Protein AF-A0A6S7KFI5-F1 (afdb_monomer)

Radius of gyration: 28.11 Å; Cα contacts (8 Å, |Δi|>4): 141; chains: 1; bounding box: 62×78×61 Å

Secondary structure (DSSP, 8-state):
---HHHHHHHHHHHHHHHHHHHHHHHHHHHHHHHHHHS---HHHHHHTSEEE-SSPPPPHHHHHHHHT-TT--PPPSS--HHHHHHHHHHHTTTS-HHHHHHHHHHHHHHHHH----SS-SS-HHHHHHHHHHHH--SEEEEE-SSSS-EEEEEHHHHHHHHHHHHH-TTT------TT--THHHHHHHHHHHHHHHHHTTSS-HHHHHHH---SPPPPPP-----

Sequence (226 aa):
MVDQDSLSKLDQAISSRCGHLRSTIIERHEKKSRWRSTSESEHNIMNKWVVNVSQRNLSNNEIDLLRKGLNFVGTPRRVPKKEILASVEQGIKDLTEEAKNDIRAGVFSILKHAKPLSIQNLTRGERKAIKDLKSEDTIIITKADKGNAVVIMDKAKYTEQVNEMLGDQTVYTRITDKRRNPTKQTETVLESILKELRRSGNITDREYWQLRAFDSSPATFYGLPK

Structure (mmCIF, N/CA/C/O backbone):
data_AF-A0A6S7KFI5-F1
#
_entry.id   AF-A0A6S7KFI5-F1
#
loop_
_atom_site.group_PDB
_atom_site.id
_atom_site.type_symbol
_atom_site.label_atom_id
_atom_site.label_alt_id
_atom_site.label_comp_id
_atom_site.label_asym_id
_atom_site.label_entity_id
_atom_site.label_seq_id
_atom_site.pdbx_PDB_ins_code
_atom_site.Cartn_x
_atom_site.Cartn_y
_atom_site.Cartn_z
_atom_site.occupancy
_atom_site.B_iso_or_equiv
_atom_site.auth_seq_id
_atom_site.auth_comp_id
_atom_site.auth_asym_id
_atom_site.auth_atom_id
_atom_site.pdbx_PDB_model_num
ATOM 1 N N . MET A 1 1 ? 19.563 48.775 -26.193 1.00 52.53 1 MET A N 1
ATOM 2 C CA . MET A 1 1 ? 18.561 49.461 -25.350 1.00 52.53 1 MET A CA 1
ATOM 3 C C . MET A 1 1 ? 17.207 48.904 -25.735 1.00 52.53 1 MET A C 1
ATOM 5 O O . MET A 1 1 ? 16.868 48.996 -26.905 1.00 52.53 1 MET A O 1
ATOM 9 N N . VAL A 1 2 ? 16.513 48.227 -24.818 1.00 63.56 2 VAL A N 1
ATOM 10 C CA . VAL A 1 2 ? 15.152 47.729 -25.081 1.00 63.56 2 VAL A CA 1
ATOM 11 C C . VAL A 1 2 ? 14.216 48.933 -25.068 1.00 63.56 2 VAL A C 1
ATOM 13 O O . VAL A 1 2 ? 14.295 49.754 -24.158 1.00 63.56 2 VAL A O 1
ATOM 16 N N . ASP A 1 3 ? 13.407 49.063 -26.113 1.00 80.31 3 ASP A N 1
ATOM 17 C CA . ASP A 1 3 ? 12.474 50.169 -26.298 1.00 80.31 3 ASP A CA 1
ATOM 18 C C . ASP A 1 3 ? 11.328 50.106 -25.259 1.00 80.31 3 ASP A C 1
ATOM 20 O O . ASP A 1 3 ? 10.844 49.030 -24.897 1.00 80.31 3 ASP A O 1
ATOM 24 N N . GLN A 1 4 ? 10.919 51.273 -24.756 1.00 78.94 4 GLN A N 1
ATOM 25 C CA . GLN A 1 4 ? 9.894 51.419 -23.717 1.00 78.94 4 GLN A CA 1
ATOM 26 C C . GLN A 1 4 ? 8.510 50.937 -24.196 1.00 78.94 4 GLN A C 1
ATOM 28 O O . GLN A 1 4 ? 7.707 50.466 -23.389 1.00 78.94 4 GLN A O 1
ATOM 33 N N . ASP A 1 5 ? 8.246 51.009 -25.502 1.00 82.06 5 ASP A N 1
ATOM 34 C CA . ASP A 1 5 ? 7.001 50.565 -26.134 1.00 82.06 5 ASP A CA 1
ATOM 35 C C . ASP A 1 5 ? 6.893 49.028 -26.191 1.00 82.06 5 ASP A C 1
ATOM 37 O O . ASP A 1 5 ? 5.822 48.441 -26.040 1.00 82.06 5 ASP A O 1
ATOM 41 N N . SER A 1 6 ? 8.022 48.333 -26.318 1.00 82.06 6 SER A N 1
ATOM 42 C CA . SER A 1 6 ? 8.087 46.871 -26.241 1.00 82.06 6 SER A CA 1
ATOM 43 C C . SER A 1 6 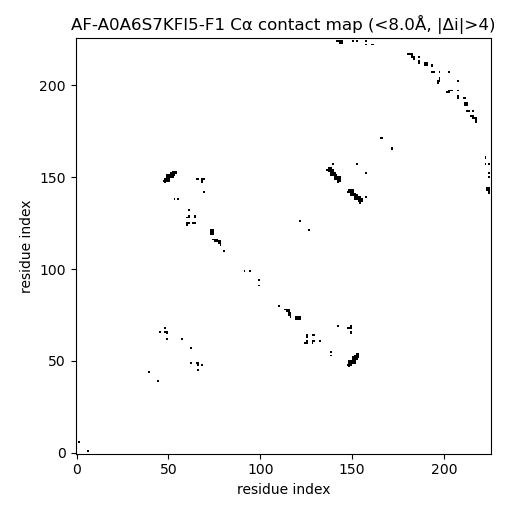? 7.800 46.362 -24.826 1.00 82.06 6 SER A C 1
ATOM 45 O O . SER A 1 6 ? 7.133 45.338 -24.654 1.00 82.06 6 SER A O 1
ATOM 47 N N . LEU A 1 7 ? 8.266 47.086 -23.801 1.00 81.75 7 LEU A N 1
ATOM 48 C CA . LEU A 1 7 ? 8.001 46.755 -22.398 1.00 81.75 7 LEU A CA 1
ATOM 49 C C . LEU A 1 7 ? 6.533 46.995 -22.019 1.00 81.75 7 LEU A C 1
ATOM 51 O O . LEU A 1 7 ? 5.949 46.163 -21.326 1.00 81.75 7 LEU A O 1
ATOM 55 N N . SER A 1 8 ? 5.914 48.072 -22.513 1.00 83.50 8 SER A N 1
ATOM 56 C CA . SER A 1 8 ? 4.495 48.360 -22.254 1.00 83.50 8 SER A CA 1
ATOM 57 C C . SER A 1 8 ? 3.570 47.325 -22.908 1.00 83.50 8 SER A C 1
ATOM 59 O O . SER A 1 8 ? 2.635 46.834 -22.272 1.00 83.50 8 SER A O 1
ATOM 61 N N . LYS A 1 9 ? 3.875 46.906 -24.143 1.00 86.75 9 LYS A N 1
ATOM 62 C CA . LYS A 1 9 ? 3.149 45.836 -24.846 1.00 86.75 9 LYS A CA 1
ATOM 63 C C . LYS A 1 9 ? 3.251 44.497 -24.122 1.00 86.75 9 LYS A C 1
ATOM 65 O O . LYS A 1 9 ? 2.263 43.765 -24.043 1.00 86.75 9 LYS A O 1
ATOM 70 N N . LEU A 1 10 ? 4.426 44.178 -23.575 1.00 84.50 10 LEU A N 1
ATOM 71 C CA . LEU A 1 10 ? 4.622 42.958 -22.797 1.00 84.50 10 LEU A CA 1
ATOM 72 C C . LEU A 1 10 ? 3.808 42.986 -21.496 1.00 84.50 10 LEU A C 1
ATOM 74 O O . LEU A 1 10 ? 3.133 42.005 -21.187 1.00 84.50 10 LEU A O 1
ATOM 78 N N . ASP A 1 11 ? 3.810 44.105 -20.774 1.00 86.19 11 ASP A N 1
ATOM 79 C CA . ASP A 1 11 ? 3.051 44.257 -19.527 1.00 86.19 11 ASP A CA 1
ATOM 80 C C . ASP A 1 11 ? 1.530 44.177 -19.758 1.00 86.19 11 ASP A C 1
ATOM 82 O O . ASP A 1 11 ? 0.801 43.487 -19.035 1.00 86.19 11 ASP A O 1
ATOM 86 N N . GLN A 1 12 ? 1.047 44.775 -20.851 1.00 88.06 12 GLN A N 1
ATOM 87 C CA . GLN A 1 12 ? -0.351 44.678 -21.267 1.00 88.06 12 GLN A CA 1
ATOM 88 C C . GLN A 1 12 ? -0.744 43.237 -21.642 1.00 88.06 12 GLN A C 1
ATOM 90 O O . GLN A 1 12 ? -1.832 42.770 -21.279 1.00 88.06 12 GLN A O 1
ATOM 95 N N . ALA A 1 13 ? 0.138 42.502 -22.327 1.00 86.19 13 ALA A N 1
ATOM 96 C CA . ALA A 1 13 ? -0.085 41.102 -22.682 1.00 86.19 13 ALA A CA 1
ATOM 97 C C . ALA A 1 13 ? -0.101 40.187 -21.444 1.00 86.19 13 ALA A C 1
ATOM 99 O O . ALA A 1 13 ? -0.968 39.312 -21.333 1.00 86.19 13 ALA A O 1
ATOM 100 N N . ILE A 1 14 ? 0.810 40.412 -20.490 1.00 85.69 14 ILE A N 1
ATOM 101 C CA . ILE A 1 14 ? 0.862 39.680 -19.218 1.00 85.69 14 ILE A CA 1
ATOM 102 C C . ILE A 1 14 ? -0.409 39.945 -18.409 1.00 85.69 14 ILE A C 1
ATOM 104 O O . ILE A 1 14 ? -1.074 38.996 -17.993 1.00 85.69 14 ILE A O 1
ATOM 108 N N . SER A 1 15 ? -0.803 41.209 -18.253 1.00 88.06 15 SER A N 1
ATOM 109 C CA . SER A 1 15 ? -2.010 41.597 -17.513 1.00 88.06 15 SER A CA 1
ATOM 110 C C . SER A 1 15 ? -3.280 40.990 -18.116 1.00 88.06 15 SER A C 1
ATOM 112 O O . SER A 1 15 ? -4.106 40.423 -17.396 1.00 88.06 15 SER A O 1
ATOM 114 N N . SER A 1 16 ? -3.400 41.009 -19.447 1.00 87.44 16 SER A N 1
ATOM 115 C CA . SER A 1 16 ? -4.532 40.406 -20.163 1.00 87.44 16 SER A CA 1
ATOM 116 C C . SER A 1 16 ? -4.590 38.888 -19.965 1.00 87.44 16 SER A C 1
ATOM 118 O O . SER A 1 16 ? -5.655 38.324 -19.699 1.00 87.44 16 SER A O 1
ATOM 120 N N . ARG A 1 17 ? -3.437 38.208 -20.026 1.00 86.69 17 ARG A N 1
ATOM 121 C CA . ARG A 1 17 ? -3.355 36.756 -19.826 1.00 86.69 17 ARG A CA 1
ATOM 122 C C . ARG A 1 17 ? -3.625 36.354 -18.378 1.00 86.69 17 ARG A C 1
ATOM 124 O O . ARG A 1 17 ? -4.323 35.367 -18.152 1.00 86.69 17 ARG A O 1
ATOM 131 N N . CYS A 1 18 ? -3.146 37.132 -17.410 1.00 85.06 18 CYS A N 1
ATOM 132 C CA . CYS A 1 18 ? -3.451 36.956 -15.991 1.00 85.06 18 CYS A CA 1
ATOM 133 C C . CYS A 1 18 ? -4.951 37.123 -15.709 1.00 85.06 18 CYS A C 1
ATOM 135 O O . CYS A 1 18 ? -5.530 36.304 -14.994 1.00 85.06 18 CYS A O 1
ATOM 137 N N . GLY A 1 19 ? -5.599 38.127 -16.311 1.00 89.19 19 GLY A N 1
ATOM 138 C CA . GLY A 1 19 ? -7.046 38.331 -16.209 1.00 89.19 19 GLY A CA 1
ATOM 139 C C . GLY A 1 19 ? -7.849 37.148 -16.758 1.00 89.19 19 GLY A C 1
ATOM 140 O O . GLY A 1 19 ? -8.728 36.628 -16.071 1.00 89.19 19 GLY A O 1
ATOM 141 N N . HIS A 1 20 ? -7.490 36.663 -17.949 1.00 87.94 20 HIS A N 1
ATOM 142 C CA . HIS A 1 20 ? -8.149 35.516 -18.580 1.00 87.94 20 HIS A CA 1
ATOM 143 C C . HIS A 1 20 ? -7.934 34.201 -17.809 1.00 87.94 20 HIS A C 1
ATOM 145 O O . HIS A 1 20 ? -8.860 33.412 -17.620 1.00 87.94 20 HIS A O 1
ATOM 151 N N . LEU A 1 21 ? -6.720 33.955 -17.305 1.00 83.38 21 LEU A N 1
ATOM 152 C CA . LEU A 1 21 ? -6.449 32.800 -16.444 1.00 83.38 21 LEU A CA 1
ATOM 153 C C . LEU A 1 21 ? -7.287 32.862 -15.164 1.00 83.38 21 LEU A C 1
ATOM 155 O O . LEU A 1 21 ? -7.888 31.861 -14.773 1.00 83.38 21 LEU A O 1
ATOM 159 N N . ARG A 1 22 ? -7.377 34.041 -14.539 1.00 88.06 22 ARG A N 1
ATOM 160 C CA . ARG A 1 22 ? -8.167 34.247 -13.323 1.00 88.06 22 ARG A CA 1
ATOM 161 C C . ARG A 1 22 ? -9.655 33.979 -13.558 1.00 88.06 22 ARG A C 1
ATOM 163 O O . ARG A 1 22 ? -10.248 33.267 -12.752 1.00 88.06 22 ARG A O 1
ATOM 170 N N . SER A 1 23 ? -10.245 34.477 -14.647 1.00 87.75 23 SER A N 1
ATOM 171 C CA . SER A 1 23 ? -11.660 34.220 -14.961 1.00 87.75 23 SER A CA 1
ATOM 172 C C . SER A 1 23 ? -11.930 32.736 -15.226 1.00 87.75 23 SER A C 1
ATOM 174 O O . SER A 1 23 ? -12.870 32.172 -14.672 1.00 87.75 23 SER A O 1
ATOM 176 N N . THR A 1 24 ? -11.048 32.068 -15.973 1.00 89.31 24 THR A N 1
ATOM 177 C CA . THR A 1 24 ? -11.177 30.632 -16.274 1.00 89.31 24 THR A CA 1
ATOM 178 C C . THR A 1 24 ? -11.092 29.771 -15.007 1.00 89.31 24 THR A C 1
ATOM 180 O O . THR A 1 24 ? -11.822 28.788 -14.853 1.00 89.31 24 THR A O 1
ATOM 183 N N . ILE A 1 25 ? -10.210 30.137 -14.068 1.00 84.25 25 ILE A N 1
ATOM 184 C CA . ILE A 1 25 ? -10.092 29.467 -12.765 1.00 84.25 25 ILE A CA 1
ATOM 185 C C . ILE A 1 25 ? -11.364 29.677 -11.936 1.00 84.25 25 ILE A C 1
ATOM 187 O O . ILE A 1 25 ? -11.881 28.706 -11.381 1.00 84.25 25 ILE A O 1
ATOM 191 N N . ILE A 1 26 ? -11.885 30.907 -11.875 1.00 88.12 26 ILE A N 1
ATOM 192 C CA . ILE A 1 26 ? -13.112 31.228 -11.132 1.00 88.12 26 ILE A CA 1
ATOM 193 C C . ILE A 1 26 ? -14.296 30.426 -11.683 1.00 88.12 26 ILE A C 1
ATOM 195 O O . ILE A 1 26 ? -14.921 29.695 -10.918 1.00 88.12 26 ILE A O 1
ATOM 199 N N . GLU A 1 27 ? -14.532 30.434 -12.998 1.00 89.00 27 GLU A N 1
ATOM 200 C CA . GLU A 1 27 ? -15.615 29.648 -13.611 1.00 89.00 27 GLU A CA 1
ATOM 201 C C . GLU A 1 27 ? -15.492 28.147 -13.318 1.00 89.00 27 GLU A C 1
ATOM 203 O O . GLU A 1 27 ? -16.485 27.458 -13.064 1.00 89.00 27 GLU A O 1
ATOM 208 N N . ARG A 1 28 ? -14.268 27.604 -13.350 1.00 83.06 28 ARG A N 1
ATOM 209 C CA . ARG A 1 28 ? -14.025 26.194 -13.023 1.00 83.06 28 ARG A CA 1
ATOM 210 C C . ARG A 1 28 ? -14.370 25.898 -11.564 1.00 83.06 28 ARG A C 1
ATOM 212 O O . ARG A 1 28 ? -14.949 24.846 -11.279 1.00 83.06 28 ARG A O 1
ATOM 219 N N . HIS A 1 29 ? -14.020 26.801 -10.651 1.00 80.12 29 HIS A N 1
ATOM 220 C CA . HIS A 1 29 ? -14.347 26.682 -9.233 1.00 80.12 29 HIS A CA 1
ATOM 221 C C . HIS A 1 29 ? -15.849 26.812 -8.973 1.00 80.12 29 HIS A C 1
ATOM 223 O O . HIS A 1 29 ? -16.389 26.008 -8.216 1.00 80.12 29 HIS A O 1
ATOM 229 N N . GLU A 1 30 ? -16.540 27.735 -9.639 1.00 83.81 30 GLU A N 1
ATOM 230 C CA . GLU A 1 30 ? -17.992 27.901 -9.534 1.00 83.81 30 GLU A CA 1
ATOM 231 C C . GLU A 1 30 ? -18.741 26.678 -10.058 1.00 83.81 30 GLU A C 1
ATOM 233 O O . GLU A 1 30 ? -19.596 26.133 -9.358 1.00 83.81 30 GLU A O 1
ATOM 238 N N . LYS A 1 31 ? -18.356 26.161 -11.236 1.00 80.75 31 LYS A N 1
ATOM 239 C CA . LYS A 1 31 ? -18.897 24.901 -11.768 1.00 80.75 31 LYS A CA 1
ATOM 240 C C . LYS A 1 31 ? -18.697 23.770 -10.761 1.00 80.75 31 LYS A C 1
ATOM 242 O O . LYS A 1 31 ? -19.655 23.079 -10.429 1.00 80.75 31 LYS A O 1
ATOM 247 N N . LYS A 1 32 ? -17.481 23.606 -10.222 1.00 77.62 32 LYS A N 1
ATOM 248 C CA . LYS A 1 32 ? -17.157 22.576 -9.217 1.00 77.62 32 LYS A CA 1
ATOM 249 C C . LYS A 1 32 ? -17.938 22.748 -7.907 1.00 77.62 32 LYS A C 1
ATOM 251 O O . LYS A 1 32 ? -18.314 21.745 -7.306 1.00 77.62 32 LYS A O 1
ATOM 256 N N . SER A 1 33 ? -18.183 23.984 -7.473 1.00 70.94 33 SER A N 1
ATOM 257 C CA . SER A 1 33 ? -19.004 24.295 -6.297 1.00 70.94 33 SER A CA 1
ATOM 258 C C . SER A 1 33 ? -20.456 23.876 -6.525 1.00 70.94 33 SER A C 1
ATOM 260 O O . SER A 1 33 ? -21.024 23.149 -5.717 1.00 70.94 33 SER A O 1
ATOM 262 N N . ARG A 1 34 ? -21.016 24.199 -7.695 1.00 69.94 34 ARG A N 1
ATOM 263 C CA . ARG A 1 34 ? -22.396 23.858 -8.064 1.00 69.94 34 ARG A CA 1
ATOM 264 C C . ARG A 1 34 ? -22.649 22.347 -8.098 1.00 69.94 34 ARG A C 1
ATOM 266 O O . ARG A 1 34 ? -23.682 21.905 -7.613 1.00 69.94 34 ARG A O 1
ATOM 273 N N . TRP A 1 35 ? -21.684 21.555 -8.579 1.00 59.00 35 TRP A N 1
ATOM 274 C CA . TRP A 1 35 ? -21.734 20.084 -8.502 1.00 59.00 35 TRP A CA 1
ATOM 275 C C . TRP A 1 35 ? -21.769 19.555 -7.060 1.00 59.00 35 TRP A C 1
ATOM 277 O O . TRP A 1 35 ? -22.389 18.526 -6.801 1.00 59.00 35 TRP A O 1
ATOM 287 N N . ARG A 1 36 ? -21.111 20.247 -6.119 1.00 55.59 36 ARG A N 1
ATOM 288 C CA . ARG A 1 36 ? -21.095 19.880 -4.694 1.00 55.59 36 ARG A CA 1
ATOM 289 C C . ARG A 1 36 ? -22.359 20.310 -3.946 1.00 55.59 36 ARG A C 1
ATOM 291 O O . ARG A 1 36 ? -22.670 19.702 -2.932 1.00 55.59 36 ARG A O 1
ATOM 298 N N . SER A 1 37 ? -23.063 21.336 -4.426 1.00 53.94 37 SER A N 1
ATOM 299 C CA . SER A 1 37 ? -24.286 21.862 -3.800 1.00 53.94 37 SER A CA 1
ATOM 300 C C . SER A 1 37 ? -25.559 21.082 -4.148 1.00 53.94 37 SER A C 1
ATOM 302 O O . SER A 1 37 ? -26.592 21.332 -3.533 1.00 53.94 37 SER A O 1
ATOM 304 N N . THR A 1 38 ? -25.516 20.138 -5.096 1.00 55.78 38 THR A N 1
ATOM 305 C CA . THR A 1 38 ? -26.603 19.165 -5.298 1.00 55.78 38 THR A CA 1
ATOM 306 C C . THR A 1 38 ? -26.666 18.244 -4.079 1.00 55.78 38 THR A C 1
ATOM 308 O O . THR A 1 38 ? -25.825 17.371 -3.880 1.00 55.78 38 THR A O 1
ATOM 311 N N . SER A 1 39 ? -27.627 18.537 -3.214 1.00 51.19 39 SER A N 1
ATOM 312 C CA . SER A 1 39 ? -27.728 18.111 -1.826 1.00 51.19 39 SER A CA 1
ATOM 313 C C . SER A 1 39 ? -28.108 16.637 -1.665 1.00 51.19 39 SER A C 1
ATOM 315 O O . SER A 1 39 ? -29.286 16.295 -1.585 1.00 51.19 39 SER A O 1
ATOM 317 N N . GLU A 1 40 ? -27.114 15.769 -1.517 1.00 53.12 40 GLU A N 1
ATOM 318 C CA . GLU A 1 40 ? -27.206 14.687 -0.535 1.00 53.12 40 GLU A CA 1
ATOM 319 C C . GLU A 1 40 ? -26.636 15.238 0.779 1.00 53.12 40 GLU A C 1
ATOM 321 O O . GLU A 1 40 ? -25.590 15.888 0.776 1.00 53.12 40 GLU A O 1
ATOM 326 N N . SER A 1 41 ? -27.327 15.041 1.906 1.00 56.22 41 SER A N 1
ATOM 327 C CA . SER A 1 41 ? -26.807 15.434 3.221 1.00 56.22 41 SER A CA 1
ATOM 328 C C . SER A 1 41 ? -25.397 14.861 3.411 1.00 56.22 41 SER A C 1
ATOM 330 O O . SER A 1 41 ? -25.143 13.719 3.030 1.00 56.22 41 SER A O 1
ATOM 332 N N . GLU A 1 42 ? -24.462 15.623 3.993 1.00 54.75 42 GLU A N 1
ATOM 333 C CA . GLU A 1 42 ? -23.065 15.178 4.187 1.00 54.75 42 GLU A CA 1
ATOM 334 C C . GLU A 1 42 ? -22.989 13.797 4.862 1.00 54.75 42 GLU A C 1
ATOM 336 O O . GLU A 1 42 ? -22.127 12.979 4.545 1.00 54.75 42 GLU A O 1
ATOM 341 N N . HIS A 1 43 ? -23.967 13.500 5.722 1.00 51.09 43 HIS A N 1
ATOM 342 C CA . HIS A 1 43 ? -24.157 12.208 6.374 1.00 51.09 43 HIS A CA 1
ATOM 343 C C . HIS A 1 43 ? -24.465 11.053 5.397 1.00 51.09 43 HIS A C 1
ATOM 345 O O . HIS A 1 43 ? -23.979 9.939 5.579 1.00 51.09 43 HIS A O 1
ATOM 351 N N . ASN A 1 44 ? -25.228 11.313 4.334 1.00 56.34 44 ASN A N 1
ATOM 352 C CA . ASN A 1 44 ? -25.583 10.342 3.297 1.00 56.34 44 ASN A CA 1
ATOM 353 C C . ASN A 1 44 ? -24.410 10.098 2.324 1.00 56.34 44 ASN A C 1
ATOM 355 O O . ASN A 1 44 ? -24.150 8.966 1.921 1.00 56.34 44 ASN A O 1
ATOM 359 N N . ILE A 1 45 ? -23.610 11.135 2.040 1.00 58.56 45 ILE A N 1
ATOM 360 C CA . ILE A 1 45 ? -22.363 11.015 1.261 1.00 58.56 45 ILE A CA 1
ATOM 361 C C . ILE A 1 45 ? -21.314 10.204 2.037 1.00 58.56 45 ILE A C 1
ATOM 363 O O . ILE A 1 45 ? -20.658 9.333 1.469 1.00 58.56 45 ILE A O 1
ATOM 367 N N . MET A 1 46 ? -21.182 10.446 3.345 1.00 57.41 46 MET A N 1
ATOM 368 C CA . MET A 1 46 ? -20.255 9.720 4.225 1.00 57.41 46 MET A CA 1
ATOM 369 C C . MET A 1 46 ? -20.597 8.230 4.354 1.00 57.41 46 MET A C 1
AT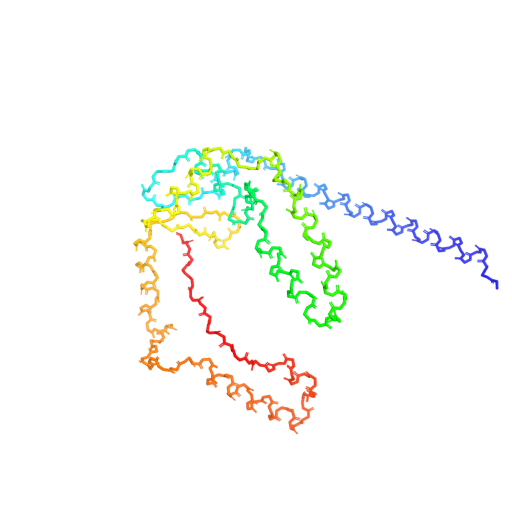OM 371 O O . MET A 1 46 ? -19.696 7.410 4.529 1.00 57.41 46 MET A O 1
ATOM 375 N N . ASN A 1 47 ? -21.877 7.858 4.244 1.00 63.53 47 ASN A N 1
ATOM 376 C CA . ASN A 1 47 ? -22.300 6.455 4.234 1.00 63.53 47 ASN A CA 1
ATOM 377 C C . ASN A 1 47 ? -21.958 5.736 2.921 1.00 63.53 47 ASN A C 1
ATOM 379 O O . ASN A 1 47 ? -21.812 4.520 2.927 1.00 63.53 47 ASN A O 1
ATOM 383 N N . LYS A 1 48 ? -21.735 6.459 1.814 1.00 71.75 48 LYS A N 1
ATOM 384 C CA . LYS A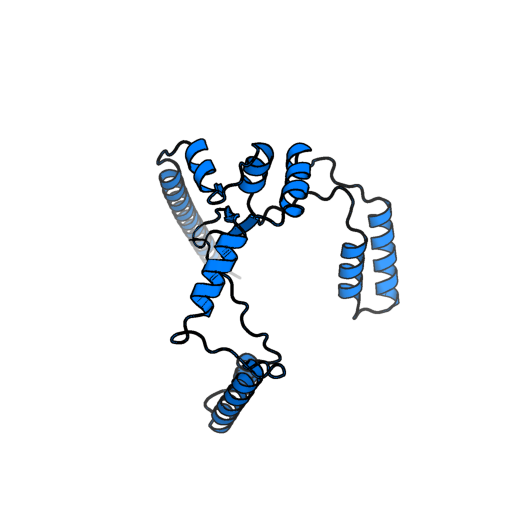 1 48 ? -21.221 5.854 0.570 1.00 71.75 48 LYS A CA 1
ATOM 385 C C . LYS A 1 48 ? -19.741 5.471 0.653 1.00 71.75 48 LYS A C 1
ATOM 387 O O . LYS A 1 48 ? -19.269 4.705 -0.180 1.00 71.75 48 LYS A O 1
ATOM 392 N N . TRP A 1 49 ? -18.984 6.020 1.605 1.00 83.38 49 TRP A N 1
ATOM 393 C CA . TRP A 1 49 ? -17.530 5.822 1.666 1.00 83.38 49 TRP A CA 1
ATOM 394 C C . TRP A 1 49 ? -17.130 4.531 2.378 1.00 83.38 49 TRP A C 1
ATOM 396 O O . TRP A 1 49 ? -16.003 4.078 2.200 1.00 83.38 49 TRP A O 1
ATOM 406 N N . VAL A 1 50 ? -18.031 3.936 3.160 1.00 88.12 50 VAL A N 1
ATOM 407 C CA . VAL A 1 50 ? -17.804 2.660 3.844 1.00 88.12 50 VAL A CA 1
ATOM 408 C C . VAL A 1 50 ? -18.967 1.738 3.517 1.00 88.12 50 VAL A C 1
ATOM 410 O O . VAL A 1 50 ? -20.079 1.943 3.994 1.00 88.12 50 VAL A O 1
ATOM 413 N N . VAL A 1 51 ? -18.704 0.725 2.698 1.00 88.56 51 VAL A N 1
ATOM 414 C CA . VAL A 1 51 ? -19.703 -0.253 2.267 1.00 88.56 51 VAL A CA 1
ATOM 415 C C . VAL A 1 51 ? -19.405 -1.572 2.961 1.00 88.56 51 VAL A C 1
ATOM 417 O O . VAL A 1 51 ? -18.408 -2.234 2.675 1.00 88.56 51 VAL A O 1
ATOM 420 N N . ASN A 1 52 ? -20.267 -1.950 3.899 1.00 90.06 52 ASN A N 1
ATOM 421 C CA . ASN A 1 52 ? -20.159 -3.229 4.581 1.00 90.06 52 ASN A CA 1
ATOM 422 C C . ASN A 1 52 ? -21.073 -4.258 3.908 1.00 90.06 52 ASN A C 1
ATOM 424 O O . ASN A 1 52 ? -22.292 -4.153 4.009 1.00 90.06 52 ASN A O 1
ATOM 428 N N . VAL A 1 53 ? -20.474 -5.238 3.234 1.00 88.81 53 VAL A N 1
ATOM 429 C CA . VAL A 1 53 ? -21.166 -6.405 2.661 1.00 88.81 53 VAL A CA 1
ATOM 430 C C . VAL A 1 53 ? -20.873 -7.694 3.440 1.00 88.81 53 VAL A C 1
ATOM 432 O O . VAL A 1 53 ? -21.284 -8.773 3.014 1.00 88.81 53 VAL A O 1
ATOM 435 N N . SER A 1 54 ? -20.136 -7.592 4.550 1.00 89.62 54 SER A N 1
ATOM 436 C CA . SER A 1 54 ? -19.847 -8.701 5.462 1.00 89.62 54 SER A CA 1
ATOM 437 C C . SER A 1 54 ? -20.968 -8.912 6.479 1.00 89.62 54 SER A C 1
ATOM 439 O O . SER A 1 54 ? -21.776 -8.015 6.728 1.00 89.62 54 SER A O 1
ATOM 441 N N . GLN A 1 55 ? -20.975 -10.076 7.129 1.00 88.94 55 GLN A N 1
ATOM 442 C CA . GLN A 1 55 ? -21.887 -10.356 8.247 1.00 88.94 55 GLN A CA 1
ATOM 443 C C . GLN A 1 55 ? -21.468 -9.665 9.558 1.00 88.94 55 GLN A C 1
ATOM 445 O O . GLN A 1 55 ? -22.220 -9.659 10.536 1.00 88.94 55 GLN A O 1
ATOM 450 N N . ARG A 1 56 ? -20.266 -9.077 9.609 1.00 88.44 56 ARG A N 1
ATOM 451 C CA . ARG A 1 56 ? -19.731 -8.424 10.806 1.00 88.44 56 ARG A CA 1
ATOM 452 C C . ARG A 1 56 ? -20.381 -7.060 11.020 1.00 88.44 56 ARG A C 1
ATOM 454 O O . ARG A 1 56 ? -20.331 -6.191 10.152 1.00 88.44 56 ARG A O 1
ATOM 461 N N . ASN A 1 57 ? -20.857 -6.817 12.239 1.00 89.62 57 ASN A N 1
ATOM 462 C CA . ASN A 1 57 ? -21.262 -5.482 12.671 1.00 89.62 57 ASN A CA 1
ATOM 463 C C . ASN A 1 57 ? -20.036 -4.634 13.034 1.00 89.62 57 ASN A C 1
ATOM 465 O O . ASN A 1 57 ? -19.221 -5.029 13.868 1.00 89.62 57 ASN A O 1
ATOM 469 N N . LEU A 1 58 ? -19.922 -3.460 12.413 1.00 89.56 58 LEU A N 1
ATOM 470 C CA . LEU A 1 58 ? -18.863 -2.493 12.694 1.00 89.56 58 LEU A CA 1
ATOM 471 C C . LEU A 1 58 ? -19.312 -1.520 13.785 1.00 89.56 58 LEU A C 1
ATOM 473 O O . LEU A 1 58 ? -20.437 -1.025 13.784 1.00 89.56 58 LEU A O 1
ATOM 477 N N . SER A 1 59 ? -18.408 -1.213 14.704 1.00 91.38 59 SER A N 1
ATOM 478 C CA . SER A 1 59 ? -18.579 -0.158 15.696 1.00 91.38 59 SER A CA 1
ATOM 479 C C . SER A 1 59 ? -18.427 1.229 15.068 1.00 91.38 59 SER A C 1
ATOM 481 O O . SER A 1 59 ? -17.730 1.409 14.068 1.00 91.38 59 SER A O 1
ATOM 483 N N . ASN A 1 60 ? -18.994 2.254 15.710 1.00 90.94 60 ASN A N 1
ATOM 484 C CA . ASN A 1 60 ? -18.872 3.639 15.238 1.00 90.94 60 ASN A CA 1
ATOM 485 C C . ASN A 1 60 ? -17.405 4.085 15.089 1.00 90.94 60 ASN A C 1
ATOM 487 O O . ASN A 1 60 ? -17.060 4.744 14.116 1.00 90.94 60 ASN A O 1
ATOM 491 N N . ASN A 1 61 ? -16.516 3.652 15.994 1.00 92.50 61 ASN A N 1
ATOM 492 C CA . ASN A 1 61 ? -15.082 3.956 15.904 1.00 92.50 61 ASN A CA 1
ATOM 493 C C . ASN A 1 61 ? -14.410 3.311 14.680 1.00 92.50 61 ASN A C 1
ATOM 495 O O . ASN A 1 61 ? -13.467 3.881 14.134 1.00 92.50 61 ASN A O 1
ATOM 499 N N . GLU A 1 62 ? -14.848 2.116 14.276 1.00 91.88 62 GLU A N 1
ATOM 500 C CA . GLU A 1 62 ? -14.351 1.447 13.068 1.00 91.88 62 GLU A CA 1
ATOM 501 C C . GLU A 1 62 ? -14.877 2.141 11.816 1.00 91.88 62 GLU A C 1
ATOM 503 O O . GLU A 1 62 ? -14.105 2.388 10.895 1.00 91.88 62 GLU A O 1
ATOM 508 N N . ILE A 1 63 ? -16.155 2.521 11.801 1.00 90.69 63 ILE A N 1
ATOM 509 C CA . ILE A 1 63 ? -16.755 3.260 10.685 1.00 90.69 63 ILE A CA 1
ATOM 510 C C . ILE A 1 63 ? -16.049 4.608 10.500 1.00 90.69 63 ILE A C 1
ATOM 512 O O . ILE A 1 63 ? -15.629 4.928 9.390 1.00 90.69 63 ILE A O 1
ATOM 516 N N . ASP A 1 64 ? -15.851 5.374 11.573 1.00 90.56 64 ASP A N 1
ATOM 517 C CA . ASP A 1 64 ? -15.194 6.684 11.510 1.00 90.56 64 ASP A CA 1
ATOM 518 C C . ASP A 1 64 ? -13.718 6.584 11.106 1.00 90.56 64 ASP A C 1
ATOM 520 O O . ASP A 1 64 ? -13.219 7.420 10.349 1.00 90.56 64 ASP A O 1
ATOM 524 N N . LEU A 1 65 ? -13.030 5.520 11.528 1.00 92.06 65 LEU A N 1
ATOM 525 C CA . LEU A 1 65 ? -11.690 5.201 11.046 1.00 92.06 65 LEU A CA 1
ATOM 526 C C . LEU A 1 65 ? -11.693 4.909 9.538 1.00 92.06 65 LEU A C 1
ATOM 528 O O . LEU A 1 65 ? -10.894 5.489 8.803 1.00 92.06 65 LEU A O 1
ATOM 532 N N . LEU A 1 66 ? -12.571 4.014 9.076 1.00 90.69 66 LEU A N 1
ATOM 533 C CA . LEU A 1 66 ? -12.634 3.579 7.677 1.00 90.69 66 LEU A CA 1
ATOM 534 C C . LEU A 1 66 ? -13.066 4.720 6.747 1.00 90.69 66 LEU A C 1
ATOM 536 O O . LEU A 1 66 ? -12.569 4.810 5.625 1.00 90.69 66 LEU A O 1
ATOM 540 N N . ARG A 1 67 ? -13.888 5.656 7.239 1.00 88.31 67 ARG A N 1
ATOM 541 C CA . ARG A 1 67 ? -14.261 6.896 6.537 1.00 88.31 67 ARG A CA 1
ATOM 542 C C . ARG A 1 67 ? -13.068 7.790 6.203 1.00 88.31 67 ARG A C 1
ATOM 544 O O . ARG A 1 67 ? -13.124 8.517 5.216 1.00 88.31 67 ARG A O 1
ATOM 551 N N . LYS A 1 68 ? -11.967 7.736 6.962 1.00 88.38 68 LYS A N 1
ATOM 552 C CA . LYS A 1 68 ? -10.735 8.474 6.610 1.00 88.38 68 LYS A CA 1
ATOM 553 C C . LYS A 1 68 ? -10.052 7.904 5.358 1.00 88.38 68 LYS A C 1
ATOM 555 O O . LYS A 1 68 ? -9.241 8.595 4.741 1.00 88.38 68 LYS A O 1
ATOM 560 N N . GLY A 1 69 ? -10.401 6.676 4.969 1.00 87.75 69 GLY A N 1
ATOM 561 C CA . GLY A 1 69 ? -9.907 5.983 3.785 1.00 87.75 69 GLY A CA 1
ATOM 562 C C . GLY A 1 69 ? -8.612 5.204 4.018 1.00 87.75 69 GLY A C 1
ATOM 563 O O . GLY A 1 69 ? -7.850 5.459 4.949 1.00 87.75 69 GLY A O 1
ATOM 564 N N . LEU A 1 70 ? -8.326 4.260 3.117 1.00 88.06 70 LEU A N 1
ATOM 565 C CA . LEU A 1 70 ? -7.157 3.370 3.222 1.00 88.06 70 LEU A CA 1
ATOM 566 C C . LEU A 1 70 ? -5.811 4.062 2.952 1.00 88.06 70 LEU A C 1
ATOM 568 O O . LEU A 1 70 ? -4.766 3.517 3.285 1.00 88.06 70 LEU A O 1
ATOM 572 N N . ASN A 1 71 ? -5.826 5.268 2.376 1.00 87.56 71 ASN A N 1
ATOM 573 C CA . ASN A 1 71 ? -4.625 6.087 2.179 1.00 87.56 71 ASN A CA 1
ATOM 574 C C . ASN A 1 71 ? -4.338 7.011 3.380 1.00 87.56 71 ASN A C 1
ATOM 576 O O . ASN A 1 71 ? -3.432 7.843 3.316 1.00 87.56 71 ASN A O 1
ATOM 580 N N . PHE A 1 72 ? -5.129 6.927 4.452 1.00 88.62 72 PHE A N 1
ATOM 581 C CA . PHE A 1 72 ? -4.947 7.767 5.626 1.00 88.62 72 PHE A CA 1
ATOM 582 C C . PHE A 1 72 ? -3.687 7.372 6.403 1.00 88.62 72 PHE A C 1
ATOM 584 O O . PHE A 1 72 ? -3.537 6.232 6.844 1.00 88.62 72 PHE A O 1
ATOM 591 N N . VAL A 1 73 ? -2.797 8.340 6.631 1.00 87.56 73 VAL A N 1
ATOM 592 C CA . VAL A 1 73 ? -1.562 8.131 7.393 1.00 87.56 73 VAL A CA 1
ATOM 593 C C . VAL A 1 73 ? -1.759 8.593 8.833 1.00 87.56 73 VAL A C 1
ATOM 595 O O . VAL A 1 73 ? -1.884 9.785 9.125 1.00 87.56 73 VAL A O 1
ATOM 598 N N . GLY A 1 74 ? -1.773 7.636 9.759 1.00 86.12 74 GLY A N 1
ATOM 599 C CA . GLY A 1 74 ? -1.834 7.921 11.189 1.00 86.12 74 GLY A CA 1
ATOM 600 C C . GLY A 1 74 ? -0.548 8.573 11.699 1.00 86.12 74 GLY A C 1
ATOM 601 O O . GLY A 1 74 ? 0.553 8.132 11.375 1.00 86.12 74 GLY A O 1
ATOM 602 N N . THR A 1 75 ? -0.675 9.592 12.549 1.00 86.94 75 THR A N 1
ATOM 603 C CA . THR A 1 75 ? 0.475 10.224 13.199 1.00 86.94 75 THR A CA 1
ATOM 604 C C . THR A 1 75 ? 1.189 9.207 14.099 1.00 86.94 75 THR A C 1
ATOM 606 O O . THR A 1 75 ? 0.560 8.643 15.010 1.00 86.94 75 THR A O 1
ATOM 609 N N . PRO A 1 76 ? 2.496 8.957 13.893 1.00 84.62 76 PRO A N 1
ATOM 610 C CA . PRO A 1 76 ? 3.234 8.014 14.715 1.00 84.62 76 PRO A CA 1
ATOM 611 C C . PRO A 1 76 ? 3.408 8.561 16.139 1.00 84.62 76 PRO A C 1
ATOM 613 O O . PRO A 1 76 ? 3.681 9.740 16.358 1.00 84.62 76 PRO A O 1
ATOM 616 N N . ARG A 1 77 ? 3.278 7.681 17.141 1.00 83.62 77 ARG A N 1
ATOM 617 C CA . ARG A 1 77 ? 3.464 8.042 18.564 1.00 83.62 77 ARG A CA 1
ATOM 618 C C . ARG A 1 77 ? 4.923 8.258 18.953 1.00 83.62 77 ARG A C 1
ATOM 620 O O . ARG A 1 77 ? 5.208 8.800 20.015 1.00 83.62 77 ARG A O 1
ATOM 627 N N . ARG A 1 78 ? 5.845 7.758 18.136 1.00 87.25 78 ARG A N 1
ATOM 628 C CA . ARG A 1 78 ? 7.289 7.849 18.329 1.00 87.25 78 ARG A CA 1
ATOM 629 C C . ARG A 1 78 ? 7.908 8.217 16.995 1.00 87.25 78 ARG A C 1
ATOM 631 O O . ARG A 1 78 ? 7.435 7.760 15.961 1.00 87.25 78 ARG A O 1
ATOM 638 N N . VAL A 1 79 ? 8.967 9.013 17.029 1.00 88.38 79 VAL A N 1
ATOM 639 C CA . VAL A 1 79 ? 9.731 9.347 15.826 1.00 88.38 79 VAL A CA 1
ATOM 640 C C . VAL A 1 79 ? 10.350 8.053 15.269 1.00 88.38 79 VAL A C 1
ATOM 642 O O . VAL A 1 79 ? 11.022 7.350 16.034 1.00 88.38 79 VAL A O 1
ATOM 645 N N . PRO A 1 80 ? 10.133 7.704 13.986 1.00 89.12 80 PRO A N 1
ATOM 646 C CA . PRO A 1 80 ? 10.644 6.472 13.388 1.00 89.12 80 PRO A CA 1
ATOM 647 C C . PRO A 1 80 ? 12.142 6.603 13.077 1.00 89.12 80 PRO A C 1
ATOM 649 O O . PRO A 1 80 ? 12.568 6.718 11.933 1.00 89.12 80 PRO A O 1
ATOM 652 N N . LYS A 1 81 ? 12.971 6.590 14.128 1.00 90.50 81 LYS A N 1
ATOM 653 C CA . LYS A 1 81 ? 14.421 6.828 14.020 1.00 90.50 81 LYS A CA 1
ATOM 654 C C . LYS A 1 81 ? 15.102 5.875 13.035 1.00 90.50 81 LYS A C 1
ATOM 656 O O . LYS A 1 81 ? 15.942 6.311 12.266 1.00 90.50 81 LYS A O 1
ATOM 661 N N . LYS A 1 82 ? 14.724 4.592 13.043 1.00 90.81 82 LYS A N 1
ATOM 662 C CA . LYS A 1 82 ? 15.321 3.568 12.171 1.00 90.81 82 LYS A CA 1
ATOM 663 C C . LYS A 1 82 ? 15.076 3.844 10.686 1.00 90.81 82 LYS A C 1
ATOM 665 O O . LYS A 1 82 ? 16.005 3.735 9.902 1.00 90.81 82 LYS A O 1
ATOM 670 N N . GLU A 1 83 ? 13.854 4.220 10.319 1.00 91.12 83 GLU A N 1
ATOM 671 C CA . GLU A 1 83 ? 13.480 4.511 8.926 1.00 91.12 83 GLU A CA 1
ATOM 672 C C . GLU A 1 83 ? 14.153 5.787 8.420 1.00 91.12 83 GLU A C 1
ATOM 674 O O . GLU A 1 83 ? 14.646 5.822 7.293 1.00 91.12 83 GLU A O 1
ATOM 679 N N . ILE A 1 84 ? 14.229 6.809 9.281 1.00 92.00 84 ILE A N 1
ATOM 680 C CA . ILE A 1 84 ? 14.940 8.055 8.977 1.00 92.00 84 ILE A CA 1
ATOM 681 C C . ILE A 1 84 ? 16.427 7.761 8.764 1.00 92.00 84 ILE A C 1
ATOM 683 O O . ILE A 1 84 ? 16.980 8.173 7.753 1.00 92.00 84 ILE A O 1
ATOM 687 N N . LEU A 1 85 ? 17.062 7.008 9.670 1.00 93.19 85 LEU A N 1
ATOM 688 C CA . LEU A 1 85 ? 18.473 6.635 9.542 1.00 93.19 85 LEU A CA 1
ATOM 689 C C . LEU A 1 85 ? 18.733 5.799 8.286 1.00 93.19 85 LEU A C 1
ATOM 691 O O . LEU A 1 85 ? 19.673 6.093 7.563 1.00 93.19 85 LEU A O 1
ATOM 695 N N . ALA A 1 86 ? 17.888 4.810 7.990 1.00 94.19 86 ALA A N 1
ATOM 696 C CA . ALA A 1 86 ? 18.024 4.001 6.781 1.00 94.19 86 ALA A CA 1
ATOM 697 C C . ALA A 1 86 ? 17.923 4.857 5.508 1.00 94.19 86 ALA A C 1
ATOM 699 O O . ALA A 1 86 ? 18.746 4.718 4.608 1.00 94.19 86 ALA A O 1
ATOM 700 N N . SER A 1 87 ? 16.954 5.777 5.457 1.00 94.19 87 SER A N 1
ATOM 701 C CA . SER A 1 87 ? 16.787 6.707 4.333 1.00 94.19 87 SER A CA 1
ATOM 702 C C . SER A 1 87 ? 17.985 7.646 4.178 1.00 94.19 87 SER A C 1
ATOM 704 O O . SER A 1 87 ? 18.450 7.868 3.063 1.00 94.19 87 SER A O 1
ATOM 706 N N . VAL A 1 88 ? 18.504 8.176 5.291 1.00 94.69 88 VAL A N 1
ATOM 707 C CA . VAL A 1 88 ? 19.688 9.045 5.292 1.00 94.69 88 VAL A CA 1
ATOM 708 C C . VAL A 1 88 ? 20.915 8.277 4.813 1.00 94.69 88 VAL A C 1
ATOM 710 O O . VAL A 1 88 ? 21.557 8.732 3.875 1.00 94.69 88 VAL A O 1
ATOM 713 N N . GLU A 1 89 ? 21.214 7.110 5.393 1.00 93.75 89 GLU A N 1
ATOM 714 C CA . GLU A 1 89 ? 22.372 6.284 5.010 1.00 93.75 89 GLU A CA 1
ATOM 715 C C . GLU A 1 89 ? 22.319 5.877 3.534 1.00 93.75 89 GLU A C 1
ATOM 717 O O . GLU A 1 89 ? 23.328 5.925 2.832 1.00 93.75 89 GLU A O 1
ATOM 722 N N . GLN A 1 90 ? 21.128 5.551 3.029 1.00 94.62 90 GLN A N 1
ATOM 723 C CA . GLN A 1 90 ? 20.932 5.262 1.613 1.00 94.62 90 GLN A CA 1
ATOM 724 C C . GLN A 1 90 ? 21.210 6.485 0.724 1.00 94.62 90 GLN A C 1
ATOM 726 O O . GLN A 1 90 ? 21.750 6.323 -0.371 1.00 94.62 90 GLN A O 1
ATOM 731 N N . GLY A 1 91 ? 20.857 7.690 1.179 1.00 94.00 91 GLY A N 1
ATOM 732 C CA . GLY A 1 91 ? 21.089 8.942 0.456 1.00 94.00 91 GLY A CA 1
ATOM 733 C C . GLY A 1 91 ? 22.543 9.425 0.482 1.00 94.00 91 GLY A C 1
ATOM 734 O O . GLY A 1 91 ? 22.972 10.086 -0.457 1.00 94.00 91 GLY A O 1
ATOM 735 N N . ILE A 1 92 ? 23.316 9.077 1.517 1.00 95.06 92 ILE A N 1
ATOM 736 C CA . ILE A 1 92 ? 24.731 9.475 1.648 1.00 95.06 92 ILE A CA 1
ATOM 737 C C . ILE A 1 92 ? 25.714 8.431 1.108 1.00 95.06 92 ILE A C 1
ATOM 739 O O . ILE A 1 92 ? 26.921 8.619 1.239 1.00 95.06 92 ILE A O 1
ATOM 743 N N . LYS A 1 93 ? 25.232 7.335 0.509 1.00 94.12 93 LYS A N 1
ATOM 744 C CA . LYS A 1 93 ? 26.054 6.184 0.098 1.00 94.12 93 LYS A CA 1
ATOM 745 C C . LYS A 1 93 ? 27.257 6.567 -0.776 1.00 94.12 93 LYS A C 1
ATOM 747 O O . LYS A 1 93 ? 28.356 6.067 -0.534 1.00 94.12 93 LYS A O 1
ATOM 752 N N . ASP A 1 94 ? 27.053 7.488 -1.714 1.00 94.00 94 ASP A N 1
ATOM 753 C CA . ASP A 1 94 ? 28.038 7.867 -2.737 1.00 94.00 94 ASP A CA 1
ATOM 754 C C . ASP A 1 94 ? 28.888 9.101 -2.356 1.00 94.00 94 ASP A C 1
ATOM 756 O O . ASP A 1 94 ? 29.652 9.608 -3.174 1.00 94.00 94 ASP A O 1
ATOM 760 N N . LEU A 1 95 ? 28.771 9.602 -1.118 1.00 93.12 95 LEU A N 1
ATOM 761 C CA . LEU A 1 95 ? 29.550 10.744 -0.615 1.00 93.12 95 LEU A CA 1
ATOM 762 C C . LEU A 1 95 ? 30.908 10.324 -0.022 1.00 93.12 95 LEU A C 1
ATOM 764 O O . LEU A 1 95 ? 31.138 9.148 0.283 1.00 93.12 95 LEU A O 1
ATOM 768 N N . THR A 1 96 ? 31.795 11.304 0.187 1.00 96.00 96 THR A N 1
ATOM 769 C CA . THR A 1 96 ? 33.060 11.105 0.915 1.00 96.00 96 THR A CA 1
ATOM 770 C C . THR A 1 96 ? 32.802 10.770 2.387 1.00 96.00 96 THR A C 1
ATOM 772 O O . THR A 1 96 ? 31.757 11.117 2.945 1.00 96.00 96 THR A O 1
ATOM 775 N N . GLU A 1 97 ? 33.739 10.072 3.033 1.00 93.25 97 GLU A N 1
ATOM 776 C CA . GLU A 1 97 ? 33.567 9.636 4.426 1.00 93.25 97 GLU A CA 1
ATOM 777 C C . GLU A 1 97 ? 33.501 10.811 5.410 1.00 93.25 97 GLU A C 1
ATOM 779 O O . GLU A 1 97 ? 32.755 10.748 6.388 1.00 93.25 97 GLU A O 1
ATOM 784 N N . GLU A 1 98 ? 34.185 11.919 5.122 1.00 94.00 98 GLU A N 1
ATOM 785 C CA . GLU A 1 98 ? 34.101 13.146 5.918 1.00 94.00 98 GLU A CA 1
ATOM 786 C C . GLU A 1 98 ? 32.678 13.720 5.879 1.00 94.00 98 GLU A C 1
ATOM 788 O O . GLU A 1 98 ? 32.049 13.904 6.922 1.00 94.00 98 GLU A O 1
ATOM 793 N N . ALA A 1 99 ? 32.114 13.888 4.676 1.00 92.50 99 ALA A N 1
ATOM 794 C CA . ALA A 1 99 ? 30.761 14.412 4.496 1.00 92.50 99 ALA A CA 1
ATOM 795 C C . ALA A 1 99 ? 29.694 13.486 5.106 1.00 92.50 99 ALA A C 1
ATOM 797 O O . ALA A 1 99 ? 28.715 13.952 5.693 1.00 92.50 99 ALA A O 1
ATOM 798 N N . LYS A 1 100 ? 29.885 12.163 5.015 1.00 94.44 100 LYS A N 1
ATOM 799 C CA . LYS A 1 100 ? 29.010 11.178 5.669 1.00 94.44 100 LYS A CA 1
ATOM 800 C C . LYS A 1 100 ? 29.000 11.356 7.183 1.00 94.44 100 LYS A C 1
ATOM 802 O O . LYS A 1 100 ? 27.928 11.358 7.786 1.00 94.44 100 LYS A O 1
ATOM 807 N N . ASN A 1 101 ? 30.169 11.507 7.803 1.00 94.00 101 ASN A N 1
ATOM 808 C CA . ASN A 1 101 ? 30.282 11.653 9.253 1.00 94.00 101 ASN A CA 1
ATOM 809 C C . ASN A 1 101 ? 29.669 12.966 9.753 1.00 94.00 101 ASN A C 1
ATOM 811 O O . ASN A 1 101 ? 28.960 12.949 10.762 1.00 94.00 101 ASN A O 1
ATOM 815 N N . ASP A 1 102 ? 29.836 14.058 9.007 1.00 95.12 102 ASP A N 1
ATOM 816 C CA . ASP A 1 102 ? 29.200 15.341 9.319 1.00 95.12 102 ASP A CA 1
ATOM 817 C C . ASP A 1 102 ? 27.668 15.241 9.271 1.00 95.12 102 ASP A C 1
ATOM 819 O O . ASP A 1 102 ? 26.971 15.655 10.206 1.00 95.12 102 ASP A O 1
ATOM 823 N N . ILE A 1 103 ? 27.122 14.610 8.224 1.00 94.31 103 ILE A N 1
ATOM 824 C CA . ILE A 1 103 ? 25.674 14.397 8.088 1.00 94.31 103 ILE A CA 1
ATOM 825 C C . ILE A 1 103 ? 25.153 13.481 9.203 1.00 94.31 103 ILE A C 1
ATOM 827 O O . ILE A 1 103 ? 24.127 13.786 9.819 1.00 94.31 103 ILE A O 1
ATOM 831 N N . ARG A 1 104 ? 25.863 12.391 9.523 1.00 95.25 104 ARG A N 1
ATOM 832 C CA . ARG A 1 104 ? 25.513 11.491 10.636 1.00 95.25 104 ARG A CA 1
ATOM 833 C C . ARG A 1 104 ? 25.462 12.234 11.967 1.00 95.25 104 ARG A C 1
ATOM 835 O O . ARG A 1 104 ? 24.498 12.060 12.715 1.00 95.25 104 ARG A O 1
ATOM 842 N N . ALA A 1 105 ? 26.453 13.078 12.257 1.00 94.31 105 ALA A N 1
ATOM 843 C CA . ALA A 1 105 ? 26.501 13.874 13.482 1.00 94.31 105 ALA A CA 1
ATOM 844 C C . ALA A 1 105 ? 25.331 14.871 13.562 1.00 94.31 105 ALA A C 1
ATOM 846 O O . ALA A 1 105 ? 24.658 14.961 14.597 1.00 94.31 105 ALA A O 1
ATOM 847 N N . GLY A 1 106 ? 25.025 15.556 12.455 1.00 94.31 106 GLY A N 1
ATOM 848 C CA . GLY A 1 106 ? 23.876 16.459 12.356 1.00 94.31 106 GLY A CA 1
ATOM 849 C C . GLY A 1 106 ? 22.544 15.740 12.590 1.00 94.31 106 GLY A C 1
ATOM 850 O O . GLY A 1 106 ? 21.742 16.153 13.434 1.00 94.31 106 GLY A O 1
ATOM 851 N N . VAL A 1 107 ? 22.328 14.610 11.912 1.00 94.69 107 VAL A N 1
ATOM 852 C CA . VAL A 1 107 ? 21.114 13.793 12.055 1.00 94.69 107 VAL A CA 1
ATOM 853 C C . VAL A 1 107 ? 20.989 13.223 13.467 1.00 94.69 107 VAL A C 1
ATOM 855 O O . VAL A 1 107 ? 19.894 13.235 14.033 1.00 94.69 107 VAL A O 1
ATOM 858 N N . PHE A 1 108 ? 22.089 12.780 14.080 1.00 93.81 108 PHE A N 1
ATOM 859 C CA . PHE A 1 108 ? 22.088 12.307 15.462 1.00 93.81 108 PHE A CA 1
ATOM 860 C C . PHE A 1 108 ? 21.622 13.396 16.435 1.00 93.81 108 PHE A C 1
ATOM 862 O O . PHE A 1 108 ? 20.753 13.134 17.272 1.00 93.81 108 PHE A O 1
ATOM 869 N N . SER A 1 109 ? 22.141 14.620 16.297 1.00 93.50 109 SER A N 1
ATOM 870 C CA . SER A 1 109 ? 21.738 15.763 17.126 1.00 93.50 109 SER A CA 1
ATOM 871 C C . SER A 1 109 ? 20.236 16.046 17.000 1.00 93.50 109 SER A C 1
ATOM 873 O O . SER A 1 109 ? 19.517 16.107 18.002 1.00 93.50 109 SER A O 1
ATOM 875 N N . ILE A 1 110 ? 19.718 16.084 15.768 1.00 92.94 110 ILE A N 1
ATOM 876 C CA . ILE A 1 110 ? 18.288 16.294 15.498 1.00 92.94 110 ILE A CA 1
ATOM 877 C C . ILE A 1 110 ? 17.443 15.168 16.116 1.00 92.94 110 ILE A C 1
ATOM 879 O O . ILE A 1 110 ? 16.491 15.430 16.853 1.00 92.94 110 ILE A O 1
ATOM 883 N N . LEU A 1 111 ? 17.797 13.901 15.878 1.00 91.94 111 LEU A N 1
ATOM 884 C CA . LEU A 1 111 ? 17.039 12.739 16.364 1.00 91.94 111 LEU A CA 1
ATOM 885 C C . LEU A 1 111 ? 17.115 12.542 17.883 1.00 91.94 111 LEU A C 1
ATOM 887 O O . LEU A 1 111 ? 16.234 11.891 18.463 1.00 91.94 111 LEU A O 1
ATOM 891 N N . LYS A 1 112 ? 18.153 13.069 18.540 1.00 90.69 112 LYS A N 1
ATOM 892 C CA . LYS A 1 112 ? 18.279 13.078 20.002 1.00 90.69 112 LYS A CA 1
ATOM 893 C C . LYS A 1 112 ? 17.225 13.980 20.639 1.00 90.69 112 LYS A C 1
ATOM 895 O O . LYS A 1 112 ? 16.630 13.589 21.642 1.00 90.69 112 LYS A O 1
ATOM 900 N N . HIS A 1 113 ? 16.957 15.136 20.034 1.00 88.88 113 HIS A N 1
ATOM 901 C CA . HIS A 1 113 ? 15.999 16.123 20.541 1.00 88.88 113 HIS A CA 1
ATOM 902 C C . HIS A 1 113 ? 14.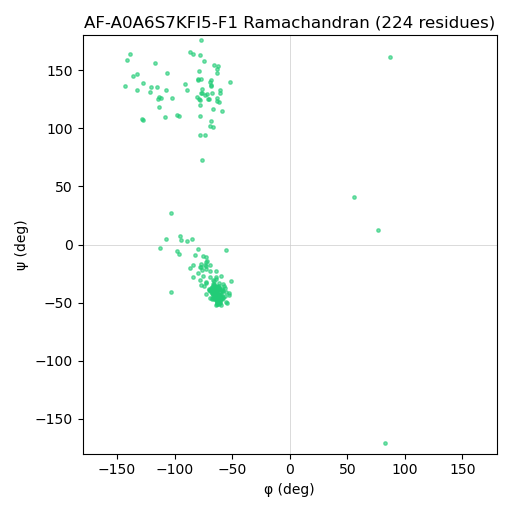602 16.023 19.906 1.00 88.88 113 HIS A C 1
ATOM 904 O O . HIS A 1 113 ? 13.664 16.661 20.387 1.00 88.88 113 HIS A O 1
ATOM 910 N N . ALA A 1 114 ? 14.435 15.199 18.869 1.00 87.75 114 ALA A N 1
ATOM 9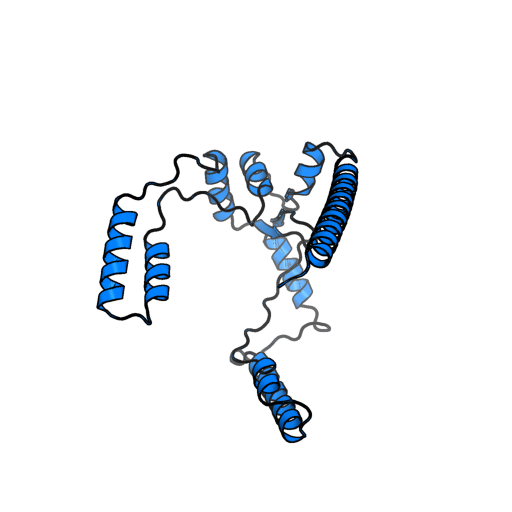11 C CA . ALA A 1 114 ? 13.162 15.002 18.187 1.00 87.75 114 ALA A CA 1
ATOM 912 C C . ALA A 1 114 ? 12.083 14.428 19.124 1.00 87.75 114 ALA A C 1
ATOM 914 O O . ALA A 1 114 ? 12.222 13.336 19.686 1.00 87.75 114 ALA A O 1
ATOM 915 N N . LYS A 1 115 ? 10.967 15.154 19.244 1.00 85.19 115 LYS A N 1
ATOM 916 C CA . LYS A 1 115 ? 9.767 14.739 19.983 1.00 85.19 115 LYS A CA 1
ATOM 917 C C . LYS A 1 115 ? 8.651 14.363 19.002 1.00 85.19 115 LYS A C 1
ATOM 919 O O . LYS A 1 115 ? 8.575 14.946 17.922 1.00 85.19 115 LYS A O 1
ATOM 924 N N . PRO A 1 116 ? 7.787 13.392 19.345 1.00 82.81 116 PRO A N 1
ATOM 925 C CA . PRO A 1 116 ? 6.600 13.115 18.547 1.00 82.81 116 PRO A CA 1
ATOM 926 C C . PRO A 1 116 ? 5.667 14.331 18.531 1.00 82.81 116 PRO A C 1
ATOM 928 O O . PRO A 1 116 ? 5.660 15.134 19.466 1.00 82.81 116 PRO A O 1
ATOM 931 N N . LEU A 1 117 ? 4.863 14.442 17.474 1.00 79.50 117 LEU A N 1
ATOM 932 C CA . LEU A 1 117 ? 3.885 15.518 17.339 1.00 79.50 117 LEU A CA 1
ATOM 933 C C . LEU A 1 117 ? 2.877 15.473 18.498 1.00 79.50 117 LEU A C 1
ATOM 935 O O . LEU A 1 117 ? 2.344 14.411 18.829 1.00 79.50 117 LEU A O 1
ATOM 939 N N . SER A 1 118 ? 2.610 16.629 19.109 1.00 78.12 118 SER A N 1
ATOM 940 C CA . SER A 1 118 ? 1.637 16.758 20.204 1.00 78.12 118 SER A CA 1
ATOM 941 C C . SER A 1 118 ? 0.209 16.509 19.719 1.00 78.12 118 SER A C 1
ATOM 943 O O . SER A 1 118 ? -0.578 15.851 20.398 1.00 78.12 118 SER A O 1
ATOM 945 N N . ILE A 1 119 ? -0.105 16.985 18.514 1.00 84.44 119 ILE A N 1
ATOM 946 C CA . ILE A 1 119 ? -1.396 16.784 17.865 1.00 84.44 119 ILE A CA 1
ATOM 947 C C . ILE A 1 119 ? -1.414 15.397 17.228 1.00 84.44 119 ILE A C 1
ATOM 949 O O . ILE A 1 119 ? -0.528 15.024 16.460 1.00 84.44 119 ILE A O 1
ATOM 953 N N . GLN A 1 120 ? -2.445 14.627 17.556 1.00 87.19 120 GLN A N 1
ATOM 954 C CA . GLN A 1 120 ? -2.655 13.279 17.048 1.00 87.19 120 GLN A CA 1
ATOM 955 C C . GLN A 1 120 ? -3.906 13.271 16.170 1.00 87.19 120 GLN A C 1
ATOM 957 O O . GLN A 1 120 ? -4.976 13.664 16.621 1.00 87.19 120 GLN A O 1
ATOM 962 N N . ASN A 1 121 ? -3.793 12.777 14.937 1.00 90.31 121 ASN A N 1
ATOM 963 C CA . ASN A 1 121 ? -4.910 12.717 13.982 1.00 90.31 121 ASN A CA 1
ATOM 964 C C . ASN A 1 121 ? -5.822 11.474 14.133 1.00 90.31 121 ASN A C 1
ATOM 966 O O . ASN A 1 121 ? -6.737 11.267 13.331 1.00 90.31 121 ASN A O 1
ATOM 970 N N . LEU A 1 122 ? -5.566 10.656 15.161 1.00 90.31 122 LEU A N 1
ATOM 971 C CA . LEU A 1 122 ? -6.336 9.469 15.529 1.00 90.31 122 LEU A CA 1
ATOM 972 C C . LEU A 1 122 ? -6.740 9.535 16.999 1.00 90.31 122 LEU A C 1
ATOM 974 O O . LEU A 1 122 ? -5.909 9.847 17.865 1.00 90.31 122 LEU A O 1
ATOM 978 N N . TH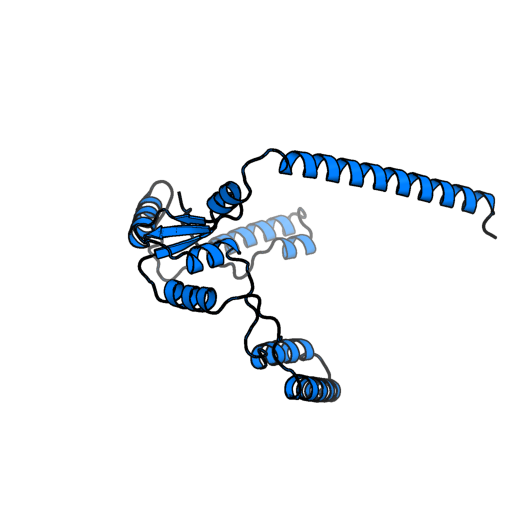R A 1 123 ? -7.969 9.138 17.301 1.00 91.56 123 THR A N 1
ATOM 979 C CA . THR A 1 123 ? -8.462 8.985 18.673 1.00 91.56 123 THR A CA 1
ATOM 980 C C . THR A 1 123 ? -7.932 7.695 19.319 1.00 91.56 123 THR A C 1
ATOM 982 O O . THR A 1 123 ? -7.206 6.892 18.715 1.00 91.56 123 THR A O 1
ATOM 985 N N . ARG A 1 124 ? -8.236 7.482 20.608 1.00 90.69 124 ARG A N 1
ATOM 986 C CA . ARG A 1 124 ? -7.940 6.206 21.284 1.00 90.69 124 ARG A CA 1
ATOM 987 C C . ARG A 1 124 ? -8.825 5.076 20.747 1.00 90.69 124 ARG A C 1
ATOM 989 O O . ARG A 1 124 ? -8.315 3.971 20.579 1.00 90.69 124 ARG A O 1
ATOM 996 N N . GLY A 1 125 ? -10.097 5.371 20.470 1.00 92.56 125 GLY A N 1
ATOM 997 C CA . GLY A 1 125 ? -11.067 4.425 19.916 1.00 92.56 125 GLY A CA 1
ATOM 998 C C . GLY A 1 125 ? -10.664 3.955 18.522 1.00 92.56 125 GLY A C 1
ATOM 999 O O . GLY A 1 125 ? -10.528 2.758 18.307 1.00 92.56 125 GLY A O 1
ATOM 1000 N N . GLU A 1 126 ? -10.330 4.883 17.625 1.00 92.94 126 GLU A N 1
ATOM 1001 C CA . GLU A 1 126 ? -9.882 4.566 16.260 1.00 92.94 126 GLU A CA 1
ATOM 1002 C C . GLU A 1 126 ? -8.590 3.733 16.252 1.00 92.94 126 GLU A C 1
ATOM 1004 O O . GLU A 1 126 ? -8.441 2.801 15.471 1.00 92.94 126 GLU A O 1
ATOM 1009 N N . ARG A 1 127 ? -7.642 3.995 17.163 1.00 91.88 127 ARG A N 1
ATOM 1010 C CA . ARG A 1 127 ? -6.438 3.149 17.276 1.00 91.88 127 ARG A CA 1
ATOM 1011 C C . ARG A 1 127 ? -6.734 1.740 17.764 1.00 91.88 127 ARG A C 1
ATOM 1013 O O . ARG A 1 127 ? -6.000 0.823 17.404 1.00 91.88 127 ARG A O 1
ATOM 1020 N N . LYS A 1 128 ? -7.731 1.587 18.636 1.00 94.00 128 LYS A N 1
ATOM 1021 C CA . LYS A 1 128 ? -8.193 0.268 19.059 1.00 94.00 128 LYS A CA 1
ATOM 1022 C C . LYS A 1 128 ? -8.846 -0.435 17.867 1.00 94.00 128 LYS A C 1
ATOM 1024 O O . LYS A 1 128 ? -8.408 -1.523 17.533 1.00 94.00 128 LYS A O 1
ATOM 1029 N N . ALA A 1 129 ? -9.721 0.260 17.141 1.00 93.88 129 ALA A N 1
ATOM 1030 C CA . ALA A 1 129 ? -10.331 -0.223 15.906 1.00 93.88 129 ALA A CA 1
ATOM 1031 C C . ALA A 1 129 ? -9.296 -0.705 14.872 1.00 93.88 129 ALA A C 1
ATOM 1033 O O . ALA A 1 129 ? -9.455 -1.790 14.336 1.00 93.88 129 ALA A O 1
ATOM 1034 N N . ILE A 1 130 ? -8.185 0.015 14.648 1.00 93.25 130 ILE A N 1
ATOM 1035 C CA . ILE A 1 130 ? -7.101 -0.464 13.759 1.00 93.25 130 ILE A CA 1
ATOM 1036 C C . ILE A 1 130 ? -6.578 -1.835 14.207 1.00 93.25 130 ILE A C 1
ATOM 1038 O O . ILE A 1 130 ? -6.326 -2.703 13.375 1.00 93.25 130 ILE A O 1
ATOM 1042 N N . LYS A 1 131 ? -6.361 -2.022 15.513 1.00 92.81 131 LYS A N 1
ATOM 1043 C CA . LYS A 1 131 ? -5.849 -3.288 16.047 1.00 92.81 131 LYS A CA 1
ATOM 1044 C C . LYS A 1 131 ? -6.886 -4.394 15.928 1.00 92.81 131 LYS A C 1
ATOM 1046 O O . LYS A 1 131 ? -6.528 -5.461 15.453 1.00 92.81 131 LYS A O 1
ATOM 1051 N N . ASP A 1 132 ? -8.125 -4.102 16.308 1.00 94.06 132 ASP A N 1
ATOM 1052 C CA . ASP A 1 132 ? -9.236 -5.051 16.311 1.00 94.06 132 ASP A CA 1
ATOM 1053 C C . ASP A 1 132 ? -9.555 -5.515 14.875 1.00 94.06 132 ASP A C 1
ATOM 1055 O O . ASP A 1 132 ? -9.687 -6.709 14.618 1.00 94.06 132 ASP A O 1
ATOM 1059 N N . LEU A 1 133 ? -9.584 -4.591 13.906 1.00 92.81 133 LEU A N 1
ATOM 1060 C CA . LEU A 1 133 ? -9.737 -4.905 12.480 1.00 92.81 133 LEU A CA 1
ATOM 1061 C C . LEU A 1 133 ? -8.545 -5.695 11.928 1.00 92.81 133 LEU A C 1
ATOM 1063 O O . LEU A 1 133 ? -8.740 -6.581 11.109 1.00 92.81 133 LEU A O 1
ATOM 1067 N N . LYS A 1 134 ? -7.315 -5.395 12.367 1.00 92.44 134 LYS A N 1
ATOM 1068 C CA . LYS A 1 134 ? -6.108 -6.102 11.910 1.00 92.44 134 LYS A CA 1
ATOM 1069 C C . LYS A 1 134 ? -5.991 -7.516 12.484 1.00 92.44 134 LYS A C 1
ATOM 1071 O O . LYS A 1 134 ? -5.392 -8.371 11.841 1.00 92.44 134 LYS A O 1
ATOM 1076 N N . SER A 1 135 ? -6.467 -7.745 13.707 1.00 92.44 135 SER A N 1
ATOM 1077 C CA . SER A 1 135 ? -6.452 -9.074 14.330 1.00 92.44 135 SER A CA 1
ATOM 1078 C C . SER A 1 135 ? -7.547 -9.994 13.804 1.00 92.44 135 SER A C 1
ATOM 1080 O O . SER A 1 135 ? -7.453 -11.202 13.992 1.00 92.44 135 SER A O 1
ATOM 1082 N N . GLU A 1 136 ? -8.582 -9.430 13.185 1.00 91.25 136 GLU A N 1
ATOM 1083 C CA . GLU A 1 136 ? -9.681 -10.198 12.624 1.00 91.25 136 GLU A CA 1
ATOM 1084 C C . GLU A 1 136 ? -9.282 -10.817 11.281 1.00 91.25 136 GLU A C 1
ATOM 1086 O O . GLU A 1 136 ? -8.996 -10.094 10.328 1.00 91.25 136 GLU A O 1
ATOM 1091 N N . ASP A 1 137 ? -9.320 -12.147 11.186 1.00 91.56 137 ASP A N 1
ATOM 1092 C CA . ASP A 1 137 ? -9.033 -12.863 9.934 1.00 91.56 137 ASP A CA 1
ATOM 1093 C C . ASP A 1 137 ? -10.303 -13.262 9.164 1.00 91.56 137 ASP A C 1
ATOM 1095 O O . ASP A 1 137 ? -10.223 -13.765 8.048 1.00 91.56 137 ASP A O 1
ATOM 1099 N N . THR A 1 138 ? -11.495 -13.042 9.725 1.00 93.88 138 THR A N 1
ATOM 1100 C CA . THR A 1 138 ? -12.765 -13.415 9.075 1.00 93.88 138 THR A CA 1
ATOM 1101 C C . THR A 1 138 ? -13.196 -12.451 7.971 1.00 93.88 138 THR A C 1
ATOM 1103 O O . THR A 1 138 ? -13.983 -12.831 7.103 1.00 93.88 138 THR A O 1
ATOM 1106 N N . ILE A 1 139 ? -12.663 -11.227 7.959 1.00 93.56 139 ILE A N 1
ATOM 1107 C CA . ILE A 1 139 ? -13.026 -10.177 7.002 1.00 93.56 139 ILE A CA 1
ATOM 1108 C C . ILE A 1 139 ? -11.842 -9.775 6.124 1.00 93.56 139 ILE A C 1
ATOM 1110 O O . ILE A 1 139 ? -10.681 -9.892 6.509 1.00 93.56 139 ILE A O 1
ATOM 1114 N N . ILE A 1 140 ? -12.145 -9.232 4.949 1.00 91.62 140 ILE A N 1
ATOM 1115 C CA . ILE A 1 140 ? -11.183 -8.538 4.097 1.00 91.62 140 ILE A CA 1
ATOM 1116 C C . ILE A 1 140 ? -11.651 -7.098 3.876 1.00 91.62 140 ILE A C 1
ATOM 1118 O O . ILE A 1 140 ? -12.833 -6.832 3.650 1.00 91.62 140 ILE A O 1
ATOM 1122 N N . ILE A 1 141 ? -10.706 -6.164 3.985 1.00 91.81 141 ILE A N 1
ATOM 1123 C CA . ILE A 1 141 ? -10.931 -4.728 3.812 1.00 91.81 141 ILE A CA 1
ATOM 1124 C C . ILE A 1 141 ? -10.172 -4.295 2.562 1.00 91.81 141 ILE A C 1
ATOM 1126 O O . ILE A 1 141 ? -8.948 -4.409 2.500 1.00 91.81 141 ILE A O 1
ATOM 1130 N N . THR A 1 142 ? -10.896 -3.805 1.563 1.00 90.00 142 THR A N 1
ATOM 1131 C CA . THR A 1 142 ? -10.356 -3.495 0.234 1.00 90.00 142 THR A CA 1
ATOM 1132 C C . THR A 1 142 ? -10.934 -2.182 -0.303 1.00 90.00 142 THR A C 1
ATOM 1134 O O . THR A 1 142 ? -11.896 -1.635 0.239 1.00 90.00 142 THR A O 1
ATOM 1137 N N . LYS A 1 143 ? -10.301 -1.617 -1.334 1.00 89.12 143 LYS A N 1
ATOM 1138 C CA . LYS A 1 143 ? -10.827 -0.451 -2.053 1.00 89.12 143 LYS A CA 1
ATOM 1139 C C . LYS A 1 143 ? -11.949 -0.905 -2.984 1.00 89.12 143 LYS A C 1
ATOM 1141 O O . LYS A 1 143 ? -11.853 -1.965 -3.595 1.00 89.12 143 LYS A O 1
ATOM 1146 N N . ALA A 1 144 ? -12.986 -0.086 -3.116 1.00 86.38 144 ALA A N 1
ATOM 1147 C CA . ALA A 1 144 ? -13.976 -0.273 -4.168 1.00 86.38 144 ALA A CA 1
ATOM 1148 C C . ALA A 1 144 ? -13.330 -0.123 -5.558 1.00 86.38 144 ALA A C 1
ATOM 1150 O O . ALA A 1 144 ? -12.383 0.647 -5.723 1.00 86.38 144 ALA A O 1
ATOM 1151 N N . ASP A 1 145 ? -13.885 -0.811 -6.559 1.00 80.94 145 ASP A N 1
ATOM 1152 C CA . ASP A 1 145 ? -13.474 -0.685 -7.968 1.00 80.94 145 ASP A CA 1
ATOM 1153 C C . ASP A 1 145 ? -13.619 0.760 -8.480 1.00 80.94 145 ASP A C 1
ATOM 1155 O O . ASP A 1 145 ? -12.771 1.288 -9.198 1.00 80.94 145 ASP A O 1
ATOM 1159 N N . LYS A 1 146 ? -14.694 1.435 -8.050 1.00 78.75 146 LYS A N 1
ATOM 1160 C CA . LYS A 1 146 ? -15.000 2.816 -8.425 1.00 78.75 146 LYS A CA 1
ATOM 1161 C C . LYS A 1 146 ? -15.087 3.709 -7.197 1.00 78.75 146 LYS A C 1
ATOM 1163 O O . LYS A 1 146 ? -15.819 3.435 -6.249 1.00 78.75 146 LYS A O 1
ATOM 1168 N N . GLY A 1 147 ? -14.396 4.843 -7.268 1.00 79.38 147 GLY A N 1
ATOM 1169 C CA . GLY A 1 147 ? -14.374 5.846 -6.206 1.00 79.38 147 GLY A CA 1
ATOM 1170 C C . GLY A 1 147 ? -13.368 5.535 -5.095 1.00 79.38 147 GLY A C 1
ATOM 1171 O O . GLY A 1 147 ? -12.526 4.656 -5.217 1.00 79.38 147 GLY A O 1
ATOM 1172 N N . ASN A 1 148 ? -13.432 6.307 -4.009 1.00 80.62 148 ASN A N 1
ATOM 1173 C CA . ASN A 1 148 ? -12.534 6.175 -2.854 1.00 80.62 148 ASN A CA 1
ATOM 1174 C C . ASN A 1 148 ? -13.216 5.469 -1.667 1.00 80.62 148 ASN A C 1
ATOM 1176 O O . ASN A 1 148 ? -12.904 5.750 -0.512 1.00 80.62 148 ASN A O 1
ATOM 1180 N N . ALA A 1 149 ? -14.198 4.612 -1.952 1.00 88.12 149 ALA A N 1
ATOM 1181 C CA . ALA A 1 149 ? -14.921 3.877 -0.926 1.00 88.12 149 ALA A CA 1
ATOM 1182 C C . ALA A 1 149 ? -14.109 2.671 -0.434 1.00 88.12 149 ALA A C 1
ATOM 1184 O O . ALA A 1 149 ? -13.331 2.066 -1.178 1.00 88.12 149 ALA A O 1
ATOM 1185 N N . VAL A 1 150 ? -14.310 2.326 0.833 1.00 91.06 150 VAL A N 1
ATOM 1186 C CA . VAL A 1 150 ? -13.748 1.150 1.489 1.00 91.06 150 VAL A CA 1
ATOM 1187 C C . VAL A 1 150 ? -14.836 0.091 1.579 1.00 91.06 150 VAL A C 1
ATOM 1189 O O . VAL A 1 150 ? -15.919 0.362 2.097 1.00 91.06 150 VAL A O 1
ATOM 1192 N N . VAL A 1 151 ? -14.547 -1.106 1.076 1.00 90.62 151 VAL A N 1
ATOM 1193 C CA . VAL A 1 151 ? -15.461 -2.249 1.110 1.00 90.62 151 VAL A CA 1
ATOM 1194 C C . VAL A 1 151 ? -14.965 -3.263 2.129 1.00 90.62 151 VAL A C 1
ATOM 1196 O O . VAL A 1 151 ? -13.779 -3.603 2.154 1.00 90.62 151 VAL A O 1
ATOM 1199 N N . ILE A 1 152 ? -15.882 -3.737 2.968 1.00 92.19 152 ILE A N 1
ATOM 1200 C CA . ILE A 1 152 ? -15.650 -4.787 3.959 1.00 92.19 152 ILE A CA 1
ATOM 1201 C C . ILE A 1 152 ? -16.497 -5.986 3.565 1.00 92.19 152 ILE A C 1
ATOM 1203 O O . ILE A 1 152 ? -17.708 -5.852 3.407 1.00 92.19 152 ILE A O 1
ATOM 1207 N N . MET A 1 153 ? -15.871 -7.147 3.414 1.00 91.88 153 MET A N 1
ATOM 1208 C CA . MET A 1 153 ? -16.546 -8.375 2.997 1.00 91.88 153 MET A CA 1
ATOM 1209 C C . MET A 1 153 ? -16.008 -9.589 3.751 1.00 91.88 153 MET A C 1
ATOM 1211 O O . MET A 1 153 ? -14.892 -9.559 4.272 1.00 91.88 153 MET A O 1
ATOM 1215 N N . ASP A 1 154 ? -16.796 -10.659 3.808 1.00 93.44 154 ASP A N 1
ATOM 1216 C CA . ASP A 1 154 ? -16.360 -11.907 4.430 1.00 93.44 154 ASP A CA 1
ATOM 1217 C C . ASP A 1 154 ? -15.233 -12.539 3.607 1.00 93.44 154 ASP A C 1
ATOM 1219 O O . ASP A 1 154 ? -15.347 -12.725 2.390 1.00 93.44 154 ASP A O 1
ATOM 1223 N N . LYS A 1 155 ? -14.139 -12.907 4.276 1.00 92.38 155 LYS A N 1
ATOM 1224 C CA . LYS A 1 155 ? -12.956 -13.488 3.631 1.00 92.38 155 LYS A CA 1
ATOM 1225 C C . LYS A 1 155 ? -13.278 -14.815 2.945 1.00 92.38 155 LYS A C 1
ATOM 1227 O O . LYS A 1 155 ? -12.750 -15.084 1.867 1.00 92.38 155 LYS A O 1
ATOM 1232 N N . ALA A 1 156 ? -14.157 -15.622 3.540 1.00 92.88 156 ALA A N 1
ATOM 1233 C CA . ALA A 1 156 ? -14.605 -16.889 2.962 1.00 92.88 156 ALA A CA 1
ATOM 1234 C C . ALA A 1 156 ? -15.309 -16.669 1.614 1.00 92.88 156 ALA A C 1
ATOM 1236 O O . ALA A 1 156 ? -14.884 -17.234 0.609 1.00 92.88 156 ALA A O 1
ATOM 1237 N N . LYS A 1 157 ? -16.296 -15.763 1.576 1.00 90.94 157 LYS A N 1
ATOM 1238 C CA . LYS A 1 157 ? -17.037 -15.406 0.358 1.00 90.94 157 LYS A CA 1
ATOM 1239 C C . LYS A 1 157 ? -16.123 -14.823 -0.717 1.00 90.94 157 LYS A C 1
ATOM 1241 O O . LYS A 1 157 ? -16.217 -15.200 -1.879 1.00 90.94 157 LYS A O 1
ATOM 1246 N N . TYR A 1 158 ? -15.205 -13.937 -0.331 1.00 91.00 158 TYR A N 1
ATOM 1247 C CA . TYR A 1 158 ? -14.211 -13.397 -1.257 1.00 91.00 158 TYR A CA 1
ATOM 1248 C C . TYR A 1 158 ? -13.337 -14.507 -1.859 1.00 91.00 158 TYR A C 1
ATOM 1250 O O . TYR A 1 158 ? -13.132 -14.556 -3.067 1.00 91.00 158 TYR A O 1
ATOM 1258 N N . THR A 1 159 ? -12.849 -15.429 -1.026 1.00 91.06 159 THR A N 1
ATOM 1259 C CA . THR A 1 159 ? -11.990 -16.536 -1.471 1.00 91.06 159 THR A CA 1
ATOM 1260 C C . THR A 1 159 ? -12.738 -17.487 -2.404 1.00 91.06 159 THR A C 1
ATOM 1262 O O . THR A 1 159 ? -12.177 -17.923 -3.405 1.00 91.06 159 THR A O 1
ATOM 1265 N N . GLU A 1 160 ? -14.005 -17.779 -2.113 1.00 92.19 160 GLU A N 1
ATOM 1266 C CA . GLU A 1 160 ? -14.881 -18.576 -2.974 1.00 92.19 160 GLU A CA 1
ATOM 1267 C C . GLU A 1 160 ? -15.060 -17.927 -4.351 1.00 92.19 160 GLU A C 1
ATOM 1269 O O . GLU A 1 160 ? -14.751 -18.559 -5.357 1.00 92.19 160 GLU A O 1
ATOM 1274 N N . GLN A 1 161 ? -15.434 -16.644 -4.399 1.00 89.69 161 GLN A N 1
ATOM 1275 C CA . GLN A 1 161 ? -15.588 -15.898 -5.655 1.00 89.69 161 GLN A CA 1
ATOM 1276 C C . GLN A 1 161 ? -14.290 -15.850 -6.469 1.00 89.69 161 GLN A C 1
ATOM 1278 O O . GLN A 1 161 ? -14.305 -15.967 -7.694 1.00 89.69 161 GLN A O 1
ATOM 1283 N N . VAL A 1 162 ? -13.147 -15.676 -5.800 1.00 90.50 162 VAL A N 1
ATOM 1284 C CA . VAL A 1 162 ? -11.833 -15.703 -6.452 1.00 90.50 162 VAL A CA 1
ATOM 1285 C C . VAL A 1 162 ? -11.532 -17.081 -7.035 1.00 90.50 162 VAL A C 1
ATOM 1287 O O . VAL A 1 162 ? -11.074 -17.167 -8.172 1.00 90.50 162 VAL A O 1
ATOM 1290 N N . ASN A 1 163 ? -11.807 -18.154 -6.297 1.00 90.94 163 ASN A N 1
ATOM 1291 C CA . ASN A 1 163 ? -11.590 -19.513 -6.786 1.00 90.94 163 ASN A CA 1
ATOM 1292 C C . ASN A 1 163 ? -12.533 -19.876 -7.936 1.00 90.94 163 ASN A C 1
ATOM 1294 O O . ASN A 1 163 ? -12.103 -20.558 -8.859 1.00 90.94 163 ASN A O 1
ATOM 1298 N N . GLU A 1 164 ? -13.779 -19.406 -7.908 1.00 91.50 164 GLU A N 1
ATOM 1299 C CA . GLU A 1 164 ? -14.731 -19.568 -9.008 1.00 91.50 164 GLU A CA 1
ATOM 1300 C C . GLU A 1 164 ? -14.216 -18.875 -10.277 1.00 91.50 164 GLU A C 1
ATOM 1302 O O . GLU A 1 164 ? -14.125 -19.506 -11.328 1.00 91.50 164 GLU A O 1
ATOM 1307 N N . MET A 1 165 ? -13.773 -17.615 -10.165 1.00 90.06 165 MET A N 1
ATOM 1308 C CA . MET A 1 165 ? -13.186 -16.874 -11.288 1.00 90.06 165 MET A CA 1
ATOM 1309 C C . MET A 1 165 ? -11.932 -17.559 -11.840 1.00 90.06 165 MET A C 1
ATOM 1311 O O . MET A 1 165 ? -11.808 -17.728 -13.047 1.00 90.06 165 MET A O 1
ATOM 1315 N N . LEU A 1 166 ? -11.007 -17.978 -10.971 1.00 90.00 166 LEU A N 1
ATOM 1316 C CA . LEU A 1 166 ? -9.771 -18.658 -11.380 1.00 90.00 166 LEU A CA 1
ATOM 1317 C C . LEU A 1 166 ? -9.999 -20.104 -11.852 1.00 90.00 166 LEU A C 1
ATOM 1319 O O . LEU A 1 166 ? -9.103 -20.696 -12.455 1.00 90.00 166 LEU A O 1
ATOM 1323 N N . GLY A 1 167 ? -11.167 -20.678 -11.561 1.00 89.69 167 GLY A N 1
ATOM 1324 C CA . GLY A 1 167 ? -11.586 -21.998 -12.018 1.00 89.69 167 GLY A CA 1
ATOM 1325 C C . GLY A 1 167 ? -12.051 -22.019 -13.474 1.00 89.69 167 GLY A C 1
ATOM 1326 O O . GLY A 1 167 ? -12.102 -23.099 -14.066 1.00 89.69 167 GLY A O 1
ATOM 1327 N N . ASP A 1 168 ? -12.351 -20.858 -14.064 1.00 91.69 168 ASP A N 1
ATOM 1328 C CA . ASP A 1 168 ? -12.741 -20.746 -15.467 1.00 91.69 168 ASP A CA 1
ATOM 1329 C C . ASP A 1 168 ? -11.557 -21.056 -16.396 1.00 91.69 168 ASP A C 1
ATOM 1331 O O . ASP A 1 168 ? -10.677 -20.227 -16.638 1.00 91.69 168 ASP A O 1
ATOM 1335 N N . GLN A 1 169 ? -11.565 -22.270 -16.950 1.00 89.00 169 GLN A N 1
ATOM 1336 C CA . GLN A 1 169 ? -10.532 -22.765 -17.862 1.00 89.00 169 GLN A CA 1
ATOM 1337 C C . GLN A 1 169 ? -10.587 -22.129 -19.258 1.00 89.00 169 GLN A C 1
ATOM 1339 O O . GLN A 1 169 ? -9.659 -22.318 -20.044 1.00 89.00 169 GLN A O 1
ATOM 1344 N N . THR A 1 170 ? -11.649 -21.383 -19.584 1.00 91.44 170 THR A N 1
ATOM 1345 C CA . THR A 1 170 ? -11.737 -20.643 -20.851 1.00 91.44 170 THR A CA 1
ATOM 1346 C C . THR A 1 170 ? -10.910 -19.358 -20.812 1.00 91.44 170 THR A C 1
ATOM 1348 O O . THR A 1 170 ? -10.368 -18.946 -21.837 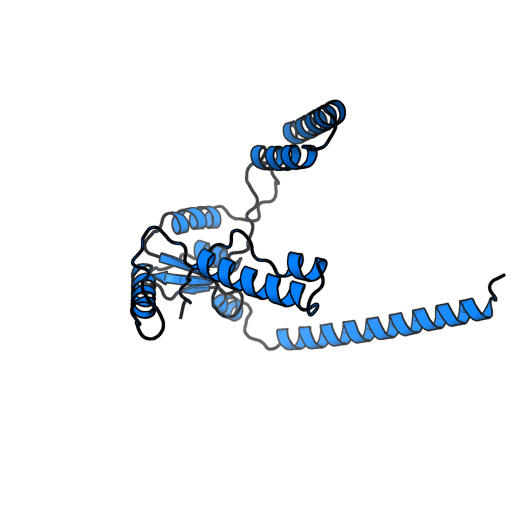1.00 91.44 170 THR A O 1
ATOM 1351 N N . VAL A 1 171 ? -10.768 -18.757 -19.624 1.00 87.88 171 VAL A N 1
ATOM 1352 C CA . VAL A 1 171 ? -10.028 -17.506 -19.406 1.00 87.88 171 VAL A CA 1
ATOM 1353 C C . VAL A 1 171 ? -8.657 -17.760 -18.779 1.00 87.88 171 VAL A C 1
ATOM 1355 O O . VAL A 1 171 ? -7.673 -17.132 -19.176 1.00 87.88 171 VAL A O 1
ATOM 1358 N N . TYR A 1 172 ? -8.563 -18.678 -17.813 1.00 88.38 172 TYR A N 1
ATOM 1359 C CA . TYR A 1 172 ? -7.347 -18.925 -17.041 1.00 88.38 172 TYR A CA 1
ATOM 1360 C C . TYR A 1 172 ? -6.786 -20.324 -17.282 1.00 88.38 172 TYR A C 1
ATOM 1362 O O . TYR A 1 172 ? -7.484 -21.331 -17.244 1.00 88.38 172 TYR A O 1
ATOM 1370 N N . THR A 1 173 ? -5.469 -20.408 -17.463 1.00 85.19 173 THR A N 1
ATOM 1371 C CA . THR A 1 173 ? -4.751 -21.686 -17.535 1.00 85.19 173 THR A CA 1
ATOM 1372 C C . THR A 1 173 ? -3.862 -21.847 -16.312 1.00 85.19 173 THR A C 1
ATOM 1374 O O . THR A 1 173 ? -3.023 -20.994 -16.011 1.00 85.19 173 THR A O 1
ATOM 1377 N N . ARG A 1 174 ? -4.020 -22.965 -15.600 1.00 83.88 174 ARG A N 1
ATOM 1378 C CA . ARG A 1 174 ? -3.192 -23.272 -14.433 1.00 83.88 174 ARG A CA 1
ATOM 1379 C C . ARG A 1 174 ? -1.768 -23.604 -14.867 1.00 83.88 174 ARG A C 1
ATOM 1381 O O . ARG A 1 174 ? -1.540 -24.541 -15.625 1.00 83.88 174 ARG A O 1
ATOM 1388 N N . ILE A 1 175 ? -0.799 -22.895 -14.302 1.00 80.56 175 ILE A N 1
ATOM 1389 C CA . ILE A 1 175 ? 0.620 -23.196 -14.494 1.00 80.56 175 ILE A CA 1
ATOM 1390 C C . ILE A 1 175 ? 0.980 -24.392 -13.602 1.00 80.56 175 ILE A C 1
ATOM 1392 O O . ILE A 1 175 ? 0.966 -24.293 -12.374 1.00 80.56 175 ILE A O 1
ATOM 1396 N N . THR A 1 176 ? 1.265 -25.541 -14.213 1.00 76.31 176 THR A N 1
ATOM 1397 C CA . THR A 1 176 ? 1.628 -26.791 -13.517 1.00 76.31 176 THR A CA 1
ATOM 1398 C C . THR A 1 176 ? 3.111 -26.860 -13.162 1.00 76.31 176 THR A C 1
ATOM 1400 O O . THR A 1 176 ? 3.489 -27.475 -12.161 1.00 76.31 176 THR A O 1
ATOM 1403 N N . ASP A 1 177 ? 3.955 -26.183 -13.939 1.00 73.69 177 ASP A N 1
ATOM 1404 C CA . ASP A 1 177 ? 5.398 -26.155 -13.733 1.00 73.69 177 ASP A CA 1
ATOM 1405 C C . ASP A 1 177 ? 5.768 -25.194 -12.601 1.00 73.69 177 ASP A C 1
ATOM 1407 O O . ASP A 1 177 ? 6.004 -24.003 -12.800 1.00 73.69 177 ASP A O 1
ATOM 1411 N N . LYS A 1 178 ? 5.898 -25.737 -11.385 1.00 59.25 178 LYS A N 1
ATOM 1412 C CA . LYS A 1 178 ? 6.281 -25.016 -10.151 1.00 59.25 178 LYS A CA 1
ATOM 1413 C C . LYS A 1 178 ? 7.610 -24.235 -10.222 1.00 59.25 178 LYS A C 1
ATOM 1415 O O . LYS A 1 178 ? 7.974 -23.584 -9.249 1.00 59.25 178 LYS A O 1
ATOM 1420 N N . ARG A 1 179 ? 8.371 -24.324 -11.321 1.00 57.38 179 ARG A N 1
ATOM 1421 C CA . ARG A 1 179 ? 9.720 -23.745 -11.471 1.00 57.38 179 ARG A CA 1
ATOM 1422 C C . ARG A 1 179 ? 9.824 -22.605 -12.483 1.00 57.38 179 ARG A C 1
ATOM 1424 O O . ARG A 1 179 ? 10.914 -22.056 -12.627 1.00 57.38 179 ARG A O 1
ATOM 1431 N N . ARG A 1 180 ? 8.753 -22.238 -13.193 1.00 64.19 180 ARG A N 1
ATOM 1432 C CA . ARG A 1 180 ? 8.856 -21.239 -14.265 1.00 64.19 180 ARG A CA 1
ATOM 1433 C C . ARG A 1 180 ? 7.836 -20.125 -14.085 1.00 64.19 180 ARG A C 1
ATOM 1435 O O . ARG A 1 180 ? 6.653 -20.303 -14.338 1.00 64.19 180 ARG A O 1
ATOM 1442 N N . ASN A 1 181 ? 8.327 -18.955 -13.679 1.00 70.88 181 ASN A N 1
ATOM 1443 C CA . ASN A 1 181 ? 7.630 -17.703 -13.940 1.00 70.88 181 ASN A CA 1
ATOM 1444 C C . ASN A 1 181 ? 7.475 -17.583 -15.475 1.00 70.88 181 ASN A C 1
ATOM 1446 O O . ASN A 1 181 ? 8.501 -17.507 -16.164 1.00 70.88 181 ASN A O 1
ATOM 1450 N N . PRO A 1 182 ? 6.246 -17.606 -16.025 1.00 73.06 182 PRO A N 1
ATOM 1451 C CA . PRO A 1 182 ? 6.029 -17.560 -17.472 1.00 73.06 182 PRO A CA 1
ATOM 1452 C C . PRO A 1 182 ? 6.517 -16.239 -18.075 1.00 73.06 182 PRO A C 1
ATOM 1454 O O . PRO A 1 182 ? 6.883 -16.196 -19.247 1.00 73.06 182 PRO A O 1
ATOM 1457 N N . THR A 1 183 ? 6.617 -15.180 -17.264 1.00 80.12 183 THR A N 1
ATOM 1458 C CA . THR A 1 183 ? 7.042 -13.850 -17.699 1.00 80.12 183 THR A CA 1
ATOM 1459 C C . THR A 1 183 ? 8.426 -13.866 -18.340 1.00 80.12 183 THR A C 1
ATOM 1461 O O . THR A 1 183 ? 8.632 -13.179 -19.332 1.00 80.12 183 THR A O 1
ATOM 1464 N N . LYS A 1 184 ? 9.348 -14.729 -17.885 1.00 81.12 184 LYS A N 1
ATOM 1465 C CA . LYS A 1 184 ? 10.691 -14.835 -18.482 1.00 81.12 184 LYS A CA 1
ATOM 1466 C C . LYS A 1 184 ? 10.652 -15.298 -19.942 1.00 81.12 184 LYS A C 1
ATOM 1468 O O . LYS A 1 184 ? 11.477 -14.879 -20.754 1.00 81.12 184 LYS A O 1
ATOM 1473 N N . GLN A 1 185 ? 9.715 -16.184 -20.287 1.00 81.50 185 GLN A N 1
ATOM 1474 C CA . GLN A 1 185 ? 9.543 -16.624 -21.671 1.00 81.50 185 GLN A CA 1
ATOM 1475 C C . GLN A 1 185 ? 9.032 -15.467 -22.529 1.00 81.50 185 GLN A C 1
ATOM 1477 O O . GLN A 1 185 ? 9.601 -15.202 -23.585 1.00 81.50 185 GLN A O 1
ATOM 1482 N N . THR A 1 186 ? 8.031 -14.737 -22.039 1.00 84.56 186 THR A N 1
ATOM 1483 C CA . THR A 1 186 ? 7.502 -13.540 -22.703 1.00 84.56 186 THR A CA 1
ATOM 1484 C C . THR A 1 186 ? 8.575 -12.465 -22.879 1.00 84.56 186 THR A C 1
ATOM 1486 O O . THR A 1 186 ? 8.697 -11.912 -23.966 1.00 84.56 186 THR A O 1
ATOM 1489 N N . GLU A 1 187 ? 9.408 -12.217 -21.866 1.00 88.25 187 GLU A N 1
ATOM 1490 C CA . GLU A 1 187 ? 10.550 -11.297 -21.952 1.00 88.25 187 GLU A CA 1
ATOM 1491 C C . GLU A 1 187 ? 11.564 -11.734 -23.006 1.00 88.25 187 GLU A C 1
ATOM 1493 O O . GLU A 1 187 ? 12.058 -10.906 -23.762 1.00 88.25 187 GLU A O 1
ATOM 1498 N N . THR A 1 188 ? 11.853 -13.035 -23.097 1.00 87.81 188 THR A N 1
ATOM 1499 C CA . THR A 1 188 ? 12.790 -13.565 -24.099 1.00 87.81 18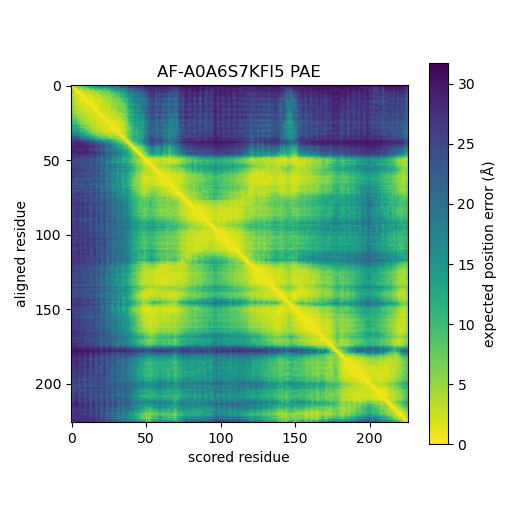8 THR A CA 1
ATOM 1500 C C . THR A 1 188 ? 12.250 -13.356 -25.516 1.00 87.81 188 THR A C 1
ATOM 1502 O O . THR A 1 188 ? 12.993 -12.941 -26.407 1.00 87.81 188 THR A O 1
ATOM 1505 N N . VAL A 1 189 ? 10.952 -13.602 -25.724 1.00 89.69 189 VAL A N 1
ATOM 1506 C CA . VAL A 1 189 ? 10.278 -13.352 -27.007 1.00 89.69 189 VAL A CA 1
ATOM 1507 C C . VAL A 1 189 ? 10.276 -11.857 -27.328 1.00 89.69 189 VAL A C 1
ATOM 1509 O O . VAL A 1 189 ? 10.677 -11.471 -28.424 1.00 89.69 189 VAL A O 1
ATOM 1512 N N . LEU A 1 190 ? 9.919 -11.002 -26.369 1.00 91.62 190 LEU A N 1
ATOM 1513 C CA . LEU A 1 190 ? 9.962 -9.551 -26.537 1.00 91.62 190 LEU A CA 1
ATOM 1514 C C . LEU A 1 190 ? 11.376 -9.066 -26.888 1.00 91.62 190 LEU A C 1
ATOM 1516 O O . LEU A 1 190 ? 11.545 -8.304 -27.835 1.00 91.62 190 LEU A O 1
ATOM 1520 N N . GLU A 1 191 ? 12.401 -9.541 -26.180 1.00 91.69 191 GLU A N 1
ATOM 1521 C CA . GLU A 1 191 ? 13.796 -9.188 -26.453 1.00 91.69 191 GLU A CA 1
ATOM 1522 C C . GLU A 1 191 ? 14.219 -9.621 -27.864 1.00 91.69 191 GLU A C 1
ATOM 1524 O O . GLU A 1 191 ? 14.935 -8.879 -28.538 1.00 91.69 191 GLU A O 1
ATOM 1529 N N . SER A 1 192 ? 13.757 -10.781 -28.343 1.00 92.56 192 SER A N 1
ATOM 1530 C CA . SER A 1 192 ? 14.030 -11.226 -29.714 1.00 92.56 192 SER A CA 1
ATOM 1531 C C . SER A 1 192 ? 13.423 -10.289 -30.767 1.00 92.56 192 SER A C 1
ATOM 1533 O O . SER A 1 192 ? 14.130 -9.881 -31.689 1.00 92.56 192 SER A O 1
ATOM 1535 N N . ILE A 1 193 ? 12.174 -9.852 -30.568 1.00 94.50 193 ILE A N 1
ATOM 1536 C CA . ILE A 1 193 ? 11.478 -8.906 -31.453 1.00 94.50 193 ILE A CA 1
ATOM 1537 C C . ILE A 1 193 ? 12.178 -7.542 -31.433 1.00 94.50 193 ILE A C 1
ATOM 1539 O O . ILE A 1 193 ? 12.453 -6.962 -32.481 1.00 94.50 193 ILE A O 1
ATOM 1543 N N . LEU A 1 194 ? 12.532 -7.035 -30.248 1.00 94.31 194 LEU A N 1
ATOM 1544 C CA . LEU A 1 194 ? 13.228 -5.753 -30.107 1.00 94.31 194 LEU A CA 1
ATOM 1545 C C . LEU A 1 194 ? 14.614 -5.775 -30.768 1.00 94.31 194 LEU A C 1
ATOM 1547 O O . LEU A 1 194 ? 15.016 -4.792 -31.387 1.00 94.31 194 LEU A O 1
ATOM 1551 N N . LYS A 1 195 ? 15.348 -6.892 -30.682 1.00 94.06 195 LYS A N 1
ATOM 1552 C CA . LYS A 1 195 ? 16.630 -7.058 -31.386 1.00 94.06 195 LYS A CA 1
ATOM 1553 C C . LYS A 1 195 ? 16.456 -7.060 -32.899 1.00 94.06 195 LYS A C 1
ATOM 1555 O O . LYS A 1 195 ? 17.280 -6.470 -33.596 1.00 94.06 195 LYS A O 1
ATOM 1560 N N . GLU A 1 196 ? 15.410 -7.706 -33.404 1.00 95.44 196 GLU A N 1
ATOM 1561 C CA . GLU A 1 196 ? 15.111 -7.718 -34.833 1.00 95.44 196 GLU A CA 1
ATOM 1562 C C . GLU A 1 196 ? 14.769 -6.317 -35.347 1.00 95.44 196 GLU A C 1
ATOM 1564 O O . GLU A 1 196 ? 15.390 -5.870 -36.308 1.00 95.44 196 GLU A O 1
ATOM 1569 N N . LEU A 1 197 ? 13.892 -5.592 -34.646 1.00 94.31 197 LEU A N 1
ATOM 1570 C CA . LEU A 1 197 ? 13.524 -4.209 -34.971 1.00 94.31 197 LEU A CA 1
ATOM 1571 C C . LEU A 1 197 ? 14.717 -3.248 -34.914 1.00 94.31 197 LEU A C 1
ATOM 1573 O O . LEU A 1 197 ? 14.820 -2.319 -35.716 1.00 94.31 197 LEU A O 1
ATOM 1577 N N . ARG A 1 198 ? 15.638 -3.472 -33.971 1.00 94.00 198 ARG A N 1
ATOM 1578 C CA . ARG A 1 198 ? 16.890 -2.713 -33.881 1.00 94.00 198 ARG A CA 1
ATOM 1579 C C . ARG A 1 198 ? 17.788 -3.006 -35.081 1.00 94.00 198 ARG A C 1
ATOM 1581 O O . ARG A 1 198 ? 18.353 -2.089 -35.667 1.00 94.00 198 ARG A O 1
ATOM 1588 N N . ARG A 1 199 ? 17.905 -4.280 -35.470 1.00 94.06 199 ARG A N 1
ATOM 1589 C CA . ARG A 1 199 ? 18.713 -4.707 -36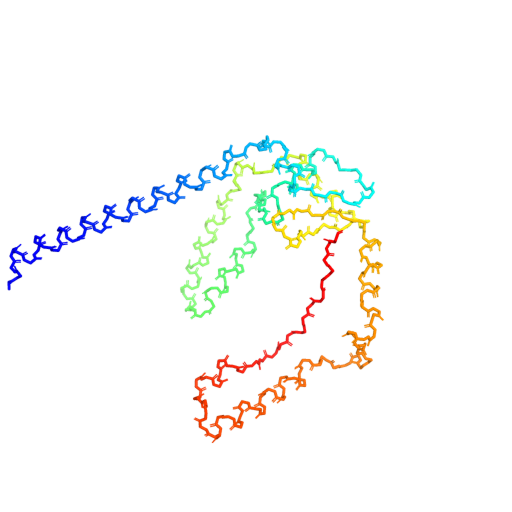.622 1.00 94.06 199 ARG A CA 1
ATOM 1590 C C . ARG A 1 199 ? 18.148 -4.192 -37.947 1.00 94.06 199 ARG A C 1
ATOM 1592 O O . ARG A 1 199 ? 18.929 -3.873 -38.836 1.00 94.06 199 ARG A O 1
ATOM 1599 N N . SER A 1 200 ? 16.826 -4.108 -38.082 1.00 94.00 200 SER A N 1
ATOM 1600 C CA . SER A 1 200 ? 16.161 -3.564 -39.271 1.00 94.00 200 SER A CA 1
ATOM 1601 C C . SER A 1 200 ? 16.127 -2.030 -39.312 1.00 94.00 200 SER A C 1
ATOM 1603 O O . SER A 1 200 ? 15.679 -1.464 -40.304 1.00 94.00 200 SER A O 1
ATOM 1605 N N . GLY A 1 201 ? 16.614 -1.348 -38.266 1.00 92.75 201 GLY A N 1
ATOM 1606 C CA . GLY A 1 201 ? 16.662 0.114 -38.190 1.00 92.75 201 GLY A CA 1
ATOM 1607 C C . GLY A 1 201 ? 15.317 0.778 -37.879 1.00 92.75 201 GLY A C 1
ATOM 1608 O O . GLY A 1 201 ? 15.196 1.992 -38.010 1.00 92.75 201 GLY A O 1
ATOM 1609 N N . ASN A 1 202 ? 14.307 0.008 -37.461 1.00 94.88 202 ASN A N 1
ATOM 1610 C CA . ASN A 1 202 ? 12.983 0.526 -37.104 1.00 94.88 202 ASN A CA 1
ATOM 1611 C C . ASN A 1 202 ? 12.959 1.206 -35.728 1.00 94.88 202 ASN A C 1
ATOM 1613 O O . ASN A 1 202 ? 12.059 2.002 -35.473 1.00 94.88 202 ASN A O 1
ATOM 1617 N N . ILE A 1 203 ? 13.912 0.876 -34.851 1.00 95.19 203 ILE A N 1
ATOM 1618 C CA . ILE A 1 203 ? 14.086 1.506 -33.538 1.00 95.19 203 ILE A CA 1
ATOM 1619 C C . ILE A 1 203 ? 15.554 1.866 -33.304 1.00 95.19 203 ILE A C 1
ATOM 1621 O O . ILE A 1 203 ? 16.467 1.154 -33.727 1.00 95.19 203 ILE A O 1
ATOM 1625 N N . THR A 1 204 ? 15.777 2.961 -32.590 1.00 94.06 204 THR A N 1
ATOM 1626 C CA . THR A 1 204 ? 17.099 3.409 -32.146 1.00 94.06 204 THR A CA 1
ATOM 1627 C C . THR A 1 204 ? 17.588 2.621 -30.927 1.00 94.06 204 THR A C 1
ATOM 1629 O O . THR A 1 204 ? 16.811 2.016 -30.186 1.00 94.06 204 THR A O 1
ATOM 1632 N N . ASP A 1 205 ? 18.893 2.689 -30.650 1.00 92.44 205 ASP A N 1
ATOM 1633 C CA . ASP A 1 205 ? 19.493 2.084 -29.452 1.00 92.44 205 ASP A CA 1
ATOM 1634 C C . ASP A 1 205 ? 18.861 2.595 -28.152 1.00 92.44 205 ASP A C 1
ATOM 1636 O O . ASP A 1 205 ? 18.680 1.839 -27.197 1.00 92.44 205 ASP A O 1
ATOM 1640 N N . ARG A 1 206 ? 18.490 3.877 -28.118 1.00 93.19 206 ARG A N 1
ATOM 1641 C CA . ARG A 1 206 ? 17.813 4.479 -26.968 1.00 93.19 206 ARG A CA 1
ATOM 1642 C C . ARG A 1 206 ? 16.423 3.879 -26.764 1.00 93.19 206 ARG A C 1
ATOM 1644 O O . ARG A 1 206 ? 16.084 3.523 -25.639 1.00 93.19 206 ARG A O 1
ATOM 1651 N N . GLU A 1 207 ? 15.642 3.758 -27.833 1.00 91.88 207 GLU A N 1
ATOM 1652 C CA . GLU A 1 207 ? 14.290 3.186 -27.787 1.00 91.88 207 GLU A CA 1
ATOM 1653 C C . GLU A 1 207 ? 14.326 1.704 -27.412 1.00 91.88 207 GLU A C 1
ATOM 1655 O O . GLU A 1 207 ? 13.515 1.262 -26.602 1.00 91.88 207 GLU A O 1
ATOM 1660 N N . TYR A 1 208 ? 15.319 0.955 -27.900 1.00 93.19 208 TYR A N 1
ATOM 1661 C CA . TYR A 1 208 ? 15.548 -0.429 -27.485 1.00 93.19 208 TYR A CA 1
ATOM 1662 C C . TYR A 1 208 ? 15.682 -0.548 -25.961 1.00 93.19 208 TYR A C 1
ATOM 1664 O O . TYR A 1 208 ? 14.987 -1.352 -25.342 1.00 93.19 208 TYR A O 1
ATOM 1672 N N . TRP A 1 209 ? 16.537 0.270 -25.336 1.00 91.19 209 TRP A N 1
ATOM 1673 C CA . TRP A 1 209 ? 16.736 0.220 -23.884 1.00 91.19 209 TRP A CA 1
ATOM 1674 C C . TRP A 1 209 ? 15.530 0.714 -23.084 1.00 91.19 209 TRP A C 1
ATOM 1676 O O . TRP A 1 209 ? 15.331 0.252 -21.965 1.00 91.19 209 TRP A O 1
ATOM 1686 N N . GLN A 1 210 ? 14.717 1.614 -23.641 1.00 91.00 210 GLN A N 1
ATOM 1687 C CA . GLN A 1 210 ? 13.476 2.067 -23.005 1.00 91.00 210 GLN A CA 1
ATOM 1688 C C . GLN A 1 210 ? 12.357 1.020 -23.067 1.00 91.00 210 GLN A C 1
ATOM 1690 O O . GLN A 1 210 ? 11.571 0.919 -22.130 1.00 91.00 210 GLN A O 1
ATOM 1695 N N . LEU A 1 211 ? 12.272 0.260 -24.162 1.00 90.38 211 LEU A N 1
ATOM 1696 C CA . LEU A 1 211 ? 11.235 -0.754 -24.381 1.00 90.38 211 LEU A CA 1
ATOM 1697 C C . LEU A 1 211 ? 11.590 -2.118 -23.780 1.00 90.38 211 LEU A C 1
ATOM 1699 O O . LEU A 1 211 ? 10.709 -2.952 -23.569 1.00 90.38 211 LEU A O 1
ATOM 1703 N N . ARG A 1 212 ? 12.875 -2.371 -23.524 1.00 88.06 212 ARG A N 1
ATOM 1704 C CA . ARG A 1 212 ? 13.340 -3.634 -22.956 1.00 88.06 212 ARG A CA 1
ATOM 1705 C C . ARG A 1 212 ? 12.828 -3.806 -21.524 1.00 88.06 212 ARG A C 1
ATOM 1707 O O . ARG A 1 212 ? 13.233 -3.081 -20.620 1.00 88.06 212 ARG A O 1
ATOM 1714 N N . ALA A 1 213 ? 12.013 -4.834 -21.310 1.00 82.75 213 ALA A N 1
ATOM 1715 C CA . ALA A 1 213 ? 11.653 -5.308 -19.977 1.00 82.75 213 ALA A CA 1
ATOM 1716 C C . ALA A 1 213 ? 12.774 -6.191 -19.392 1.00 82.75 213 ALA A C 1
ATOM 1718 O O . ALA A 1 213 ? 13.416 -6.953 -20.119 1.00 82.75 213 ALA A O 1
ATOM 1719 N N . PHE A 1 214 ? 13.025 -6.079 -18.087 1.00 78.31 214 PHE A N 1
ATOM 1720 C CA . PHE A 1 214 ? 13.983 -6.914 -17.362 1.00 78.31 214 PHE A CA 1
ATOM 1721 C C . PHE A 1 214 ? 13.460 -7.219 -15.957 1.00 78.31 214 PHE A C 1
ATOM 1723 O O . PHE A 1 214 ? 12.997 -6.310 -15.271 1.00 78.31 214 PHE A O 1
ATOM 1730 N N . ASP A 1 215 ? 13.590 -8.480 -15.538 1.00 79.69 215 ASP A N 1
ATOM 1731 C CA . ASP A 1 215 ? 13.223 -8.982 -14.205 1.00 79.69 215 ASP A CA 1
ATOM 1732 C C . ASP A 1 215 ? 11.761 -8.698 -13.817 1.00 79.69 215 ASP A C 1
ATOM 1734 O O . ASP A 1 215 ? 11.421 -8.315 -12.695 1.00 79.69 215 ASP A O 1
ATOM 1738 N N . SER A 1 216 ? 10.861 -8.868 -14.784 1.00 80.00 216 SER A N 1
ATOM 1739 C CA . SER A 1 216 ? 9.448 -8.572 -14.600 1.00 80.00 216 SER A CA 1
ATOM 1740 C C . SER A 1 216 ? 8.785 -9.601 -13.685 1.00 80.00 216 SER A C 1
ATOM 1742 O O . SER A 1 216 ? 8.831 -10.820 -13.893 1.00 80.00 216 SER A O 1
ATOM 1744 N N . SER A 1 217 ? 8.079 -9.090 -12.681 1.00 79.56 217 SER A N 1
ATOM 1745 C CA . SER A 1 217 ? 7.210 -9.898 -11.829 1.00 79.56 217 SER A CA 1
ATOM 1746 C C . SER A 1 217 ? 5.871 -10.160 -12.530 1.00 79.56 217 SER A C 1
ATOM 1748 O O . SER A 1 217 ? 5.363 -9.272 -13.219 1.00 79.56 217 SER A O 1
ATOM 1750 N N . PRO A 1 218 ? 5.282 -11.362 -12.392 1.00 80.00 218 PRO A N 1
ATOM 1751 C CA . PRO A 1 218 ? 3.962 -11.632 -12.942 1.00 80.00 218 PRO A CA 1
ATOM 1752 C C . PRO A 1 218 ? 2.929 -10.727 -12.262 1.00 80.00 218 PRO A C 1
ATOM 1754 O O . PRO A 1 218 ? 3.066 -10.386 -11.085 1.00 80.00 218 PRO A O 1
ATOM 1757 N N . ALA A 1 219 ? 1.892 -10.344 -13.004 1.00 80.12 219 ALA A N 1
ATOM 1758 C CA . ALA A 1 219 ? 0.810 -9.547 -12.448 1.00 80.12 219 ALA A CA 1
ATOM 1759 C C . ALA A 1 219 ? 0.127 -10.306 -11.300 1.00 80.12 219 ALA A C 1
ATOM 1761 O O . ALA A 1 219 ? -0.248 -11.472 -11.441 1.00 80.12 219 ALA A O 1
ATOM 1762 N N . THR A 1 220 ? -0.043 -9.637 -10.161 1.00 83.00 220 THR A N 1
ATOM 1763 C CA . THR A 1 220 ? -0.771 -10.196 -9.021 1.00 83.00 220 THR A CA 1
ATOM 1764 C C . THR A 1 220 ? -2.266 -10.103 -9.285 1.00 83.00 220 THR A C 1
ATOM 1766 O O . THR A 1 220 ? -2.793 -9.014 -9.515 1.00 83.00 220 THR A O 1
ATOM 1769 N N . PHE A 1 221 ? -2.959 -11.237 -9.224 1.00 84.12 221 PHE A N 1
ATOM 1770 C CA . PHE A 1 221 ? -4.414 -11.258 -9.289 1.00 84.12 221 PHE A CA 1
ATOM 1771 C C . PHE A 1 221 ? -5.019 -10.621 -8.031 1.00 84.12 221 PHE A C 1
ATOM 1773 O O . PHE A 1 221 ? -4.593 -10.910 -6.911 1.00 84.12 221 PHE A O 1
ATOM 1780 N N . TYR A 1 222 ? -6.045 -9.794 -8.215 1.00 80.56 222 TYR A N 1
ATOM 1781 C CA . TYR A 1 222 ? -6.881 -9.284 -7.136 1.00 80.56 222 TYR A CA 1
ATOM 1782 C C . TYR A 1 222 ? -8.351 -9.431 -7.532 1.00 80.56 222 TYR A C 1
ATOM 1784 O O . TYR A 1 222 ? -8.741 -9.101 -8.650 1.00 80.56 222 TYR A O 1
ATOM 1792 N N . GLY A 1 223 ? -9.163 -9.955 -6.615 1.00 78.25 223 GLY A N 1
ATOM 1793 C CA . GLY A 1 223 ? -10.605 -10.032 -6.794 1.00 78.25 223 GLY A CA 1
ATOM 1794 C C . GLY A 1 223 ? -11.218 -8.656 -6.577 1.00 78.25 223 GLY A C 1
ATOM 1795 O O . GLY A 1 223 ? -10.896 -7.969 -5.605 1.00 78.25 223 GLY A O 1
ATOM 1796 N N . LEU A 1 224 ? -12.106 -8.247 -7.478 1.00 78.38 224 LEU A N 1
ATOM 1797 C CA . LEU A 1 224 ? -12.872 -7.025 -7.280 1.00 78.38 224 LEU A CA 1
ATOM 1798 C C . LEU A 1 224 ? -13.992 -7.288 -6.267 1.00 78.38 224 LEU A C 1
ATOM 1800 O O . LEU A 1 224 ? -14.740 -8.255 -6.439 1.00 78.38 224 LEU A O 1
ATOM 1804 N N . PRO A 1 225 ? -14.143 -6.441 -5.237 1.00 69.56 225 PRO A N 1
ATOM 1805 C CA . PRO A 1 225 ? -15.305 -6.503 -4.370 1.00 69.56 225 PRO A CA 1
ATOM 1806 C C . PRO A 1 225 ? -16.536 -6.070 -5.178 1.00 69.56 225 PRO A C 1
ATOM 1808 O O . PRO A 1 225 ? -16.671 -4.892 -5.515 1.00 69.56 225 PRO A O 1
ATOM 1811 N N . LYS A 1 226 ? -17.383 -7.036 -5.545 1.00 59.62 226 LYS A N 1
ATOM 1812 C CA . LYS A 1 226 ? -18.687 -6.804 -6.183 1.00 59.62 226 LYS A CA 1
ATOM 1813 C C . LYS A 1 226 ? -19.781 -6.595 -5.146 1.00 59.62 226 LYS A C 1
ATOM 1815 O O . LYS A 1 226 ? -19.755 -7.309 -4.116 1.00 59.62 226 LYS A O 1
#

Nearest PDB structures (foldseek):
  2avu-assembly1_E  TM=2.300E-01  e=4.727E+00  Escherichia coli
  6hiv-assembly1_BN  TM=1.987E-01  e=3.020E+00  Trypanosoma brucei brucei

Organism: Paramuricea clavata (NCBI:txid317549)

Foldseek 3Di:
DDDPVVVVVVVVVVVVVVVVVVVVVVVVVVVVVVVVPPDDDPVNVLVQQEAEPAPDDDDPLLSVLCSCFPPDDWFDQADPLVVVVVVLCVVCVPPDPVVSVVVVVVSVVCNVPDHGDPDTPHDPSNVVSVVVVVPDPQWDWDAAPDDRHIYIYGPVVQVVVVCVVCVPPVPHDDDPPPPDPCVVVVLVVQLVVLVVCVVVVVDDPVVSVVSRDDPDDDDDDDDHDD

InterPro domains:
  IPR059466 Domain of unknown function DUF8422 [PF28514] (119-226)

pLDDT: mean 85.67, std 10.3, range [51.09, 96.0]

Mean predicted aligned error: 13.52 Å

Solvent-accessible surface area (backbone atoms only — not comparable to full-atom values): 13652 Å² total; per-residue (Å²): 133,85,56,71,67,62,53,51,53,48,51,52,51,51,53,52,50,52,51,53,52,50,51,56,52,49,53,53,50,51,55,55,48,54,67,66,63,63,80,65,57,70,71,61,56,54,53,64,26,47,45,75,75,34,92,71,86,76,52,72,43,41,51,60,46,45,57,62,32,94,85,56,80,74,64,58,86,56,70,63,59,68,63,52,49,52,53,48,54,66,71,44,65,90,54,56,71,68,60,40,50,54,51,50,52,53,50,49,56,52,63,72,71,62,71,46,70,88,76,64,87,60,57,74,58,33,55,48,32,54,49,57,59,67,70,43,76,63,52,42,80,45,68,34,89,69,74,81,22,33,34,34,33,36,35,66,62,53,51,49,55,43,49,56,60,64,62,36,68,92,83,37,79,85,82,81,62,93,85,61,72,65,48,59,57,54,43,51,53,50,50,52,52,48,51,49,36,41,73,72,62,78,40,52,76,69,54,46,65,72,69,58,76,75,92,68,75,74,85,82,88,77,78,76,73,126